Protein 6JD9 (pdb70)

Nearest PDB structures (foldseek):
  6jd9-assembly1_A  TM=1.004E+00  e=2.326E-63  Proteus mirabilis
  4gw3-assembly1_A  TM=9.997E-01  e=1.810E-58  Proteus mirabilis
  4gxn-assembly1_A  TM=9.979E-01  e=2.179E-58  Proteus mirabilis
  4hs9-assembly1_A  TM=9.831E-01  e=4.745E-56  Proteus mirabilis
  6cl4-assembly1_A  TM=9.378E-01  e=7.880E-38  uncultured bacterium

Foldseek 3Di:
DALAAEEEEEEDLCQCVQQVADLLFPQQVVQVVVPGHYHYDHFHLQDALVNRLVSVLVVLVVVCVVVVRQAYEYEYAASGQLSVLSCCQVPVRHYAEGEYENYLQQFWVLLVVVVCVVVVVPDDPVLVVLLLVLQQQVVCLRNVPDDDRCPSSSSRPNRHNVNSVVSCVVRVAQQDPDQVDAGAQADPNHGYEYEAEFADDDPVQFPLCVVRRNQVSLVSQCVSDPQNGAQSTHHQSSRHGHHYDYHHHNWHRSVLSCPDNNRIGDPDDNSVVNNVVSVVNRVVND

Organism: Proteus mirabilis (NCBI:txid584)

Sequence (286 aa):
STKYPIVLVHGLAGFNEIVGFPYFYGIADALRQDGHQVFTASLSAFNSNEVRGKQLWQFVQTLLQETQAKKVNFIGHSQGPLACRYVAANYPDSVASVTSINGVNHGSEIADLYRRVMRKDSIPEYIVGKVLNAFGTIISTFSGHRGDPQDAIAALESLTTEQVTEFNNKYPQALPKTPGGEGDEIVNGVHYYCFGSYIQGLIAGEKGNLLDPTHAAMRVLNTFFTEKQNDGLVGRSSMRLGKLIKDDYAQDHIDMVNQVAGLVGYNEDIVAIYTQHAKYLASKQL

Radius of gyration: 17.72 Å; Cα contacts (8 Å, |Δi|>4): 613; chains: 1; bounding box: 39×33×50 Å

InterPro domains:
  IPR000073 Alpha/beta hydrolase fold-1 [PF00561] (5-182)
  IPR029058 Alpha/Beta hydrolase fold [G3DSA:3.40.50.1820] (1-287)
  IPR029058 Alpha/Beta hydrolase fold [SSF53474] (2-259)

CATH classification: 3.40.50.1820

Structure (mmCIF, N/CA/C/O backbone):
data_6JD9
#
_entry.id   6JD9
#
_cell.length_a   65.310
_cell.length_b   65.310
_cell.length_c   63.591
_cell.angle_alpha   90.000
_cell.angle_beta   90.000
_cell.angle_gamma   120.000
#
_symmetry.space_group_name_H-M   'P 32'
#
loop_
_entity.id
_entity.type
_entity.pdbx_description
1 polymer 'Alpha/beta hydrolase'
2 non-polymer 'CALCIUM ION'
3 non-polymer (4S)-2-METHYL-2,4-PENTANEDIOL
4 water water
#
loop_
_atom_site.group_PDB
_atom_site.id
_atom_site.type_symbol
_atom_site.label_atom_id
_atom_site.label_alt_id
_atom_site.label_comp_id
_atom_site.label_asym_id
_atom_site.label_entity_id
_atom_site.label_seq_id
_atom_site.pdbx_PDB_ins_code
_atom_site.Cartn_x
_atom_site.Cartn_y
_atom_site.Cartn_z
_atom_site.occupancy
_atom_site.B_iso_or_equiv
_atom_site.auth_seq_id
_atom_site.auth_comp_id
_atom_site.auth_asym_id
_atom_site.auth_atom_id
_atom_site.pdbx_PDB_model_num
ATOM 1 N N . SER A 1 1 ? 0.495 -26.760 -13.293 1.00 25.96 2 SER A N 1
ATOM 2 C CA . SER A 1 1 ? 0.338 -25.251 -12.982 1.00 25.20 2 SER A CA 1
ATOM 3 C C . SER A 1 1 ? -0.831 -24.630 -13.716 1.00 20.08 2 SER A C 1
ATOM 4 O O . SER A 1 1 ? -1.151 -24.990 -14.833 1.00 19.17 2 SER A O 1
ATOM 7 N N . THR A 1 2 ? -1.525 -23.662 -13.085 1.00 16.28 3 THR A N 1
ATOM 8 C CA . THR A 1 2 ? -2.642 -23.077 -13.758 1.00 14.38 3 THR A CA 1
ATOM 9 C C . THR A 1 2 ? -2.257 -22.309 -15.004 1.00 13.35 3 THR A C 1
ATOM 10 O O . THR A 1 2 ? -1.168 -21.763 -15.128 1.00 14.62 3 THR A O 1
ATOM 14 N N . LYS A 1 3 ? -3.144 -22.229 -15.930 1.00 13.50 4 LYS A N 1
ATOM 15 C CA . LYS A 1 3 ? -2.991 -21.427 -17.137 1.00 13.47 4 LYS A CA 1
ATOM 16 C C . LYS A 1 3 ? -2.987 -19.956 -16.825 1.00 13.79 4 LYS A C 1
ATOM 17 O O . LYS A 1 3 ? -2.173 -19.199 -17.278 1.00 14.73 4 LYS A O 1
ATOM 23 N N . TYR A 1 4 ? -3.972 -19.594 -15.980 1.00 12.27 5 TYR A N 1
ATOM 24 C CA . TYR A 1 4 ? -4.124 -18.183 -15.595 1.00 12.54 5 TYR A CA 1
ATOM 25 C C . TYR A 1 4 ? -3.570 -17.970 -14.205 1.00 10.85 5 TYR A C 1
ATOM 26 O O . TYR A 1 4 ? -3.660 -18.790 -13.336 1.00 10.69 5 TYR A O 1
ATOM 35 N N . PRO A 1 5 ? -2.915 -16.780 -14.006 1.00 10.84 6 PRO A N 1
ATOM 36 C CA . PRO A 1 5 ? -2.401 -16.545 -12.688 1.00 10.53 6 PRO A CA 1
ATOM 37 C C . PRO A 1 5 ? -3.440 -16.487 -11.575 1.00 10.20 6 PRO A C 1
ATOM 38 O O . PRO A 1 5 ? -4.573 -16.160 -11.854 1.00 9.35 6 PRO A O 1
ATOM 42 N N . ILE A 1 6 ? -2.991 -16.873 -10.394 1.00 9.35 7 ILE A N 1
ATOM 43 C CA . ILE A 1 6 ? -3.827 -16.883 -9.189 1.00 9.31 7 ILE A CA 1
ATOM 44 C C . ILE A 1 6 ? -3.628 -15.526 -8.513 1.00 9.27 7 ILE A C 1
ATOM 45 O O . ILE A 1 6 ? -2.514 -15.079 -8.220 1.00 9.12 7 ILE A O 1
ATOM 50 N N . VAL A 1 7 ? -4.780 -14.914 -8.149 1.00 8.06 8 VAL A N 1
ATOM 51 C CA . VAL A 1 7 ? -4.725 -13.699 -7.357 1.00 6.93 8 VAL A CA 1
ATOM 52 C C . VAL A 1 7 ? -5.480 -13.971 -6.053 1.00 6.88 8 VAL A C 1
ATOM 53 O O . VAL A 1 7 ? -6.695 -14.245 -6.059 1.00 6.59 8 VAL A O 1
ATOM 57 N N . LEU A 1 8 ? -4.723 -13.942 -4.939 1.00 6.65 9 LEU A N 1
ATOM 58 C CA . LEU A 1 8 ? -5.274 -14.046 -3.604 1.00 6.66 9 LEU A CA 1
ATOM 59 C C . LEU A 1 8 ? -5.875 -12.686 -3.247 1.00 7.62 9 LEU A C 1
ATOM 60 O O . LEU A 1 8 ? -5.187 -11.691 -3.423 1.00 7.54 9 LEU A O 1
ATOM 65 N N . VAL A 1 9 ? -7.108 -12.634 -2.715 1.00 5.85 10 VAL A N 1
ATOM 66 C CA . VAL A 1 9 ? -7.775 -11.382 -2.450 1.00 5.69 10 VAL A CA 1
ATOM 67 C C . VAL A 1 9 ? -8.296 -11.352 -1.051 1.00 6.23 10 VAL A C 1
ATOM 68 O O . VAL A 1 9 ? -9.024 -12.275 -0.635 1.00 6.16 10 VAL A O 1
ATOM 72 N N . HIS A 1 10 ? -8.030 -10.278 -0.337 1.00 6.27 11 HIS A N 1
ATOM 73 C CA . HIS A 1 10 ? -8.539 -10.093 1.017 1.00 6.62 11 HIS A CA 1
ATOM 74 C C . HIS A 1 10 ? -8.642 -8.659 1.294 1.00 6.82 11 HIS A C 1
ATOM 75 O O . HIS A 1 10 ? -8.044 -7.841 0.631 1.00 7.09 11 HIS A O 1
ATOM 82 N N . GLY A 1 11 ? -9.429 -8.336 2.350 1.00 6.46 12 GLY A N 1
ATOM 83 C CA . GLY A 1 11 ? -9.423 -6.982 2.871 1.00 7.10 12 GLY A CA 1
ATOM 84 C C . GLY A 1 11 ? -8.377 -6.843 3.982 1.00 7.64 12 GLY A C 1
ATOM 85 O O . GLY A 1 11 ? -8.055 -7.807 4.635 1.00 8.10 12 GLY A O 1
ATOM 86 N N . LEU A 1 12 ? -7.989 -5.602 4.191 1.00 8.49 13 LEU A N 1
ATOM 87 C CA . LEU A 1 12 ? -7.005 -5.080 5.187 1.00 9.72 13 LEU A CA 1
ATOM 88 C C . LEU A 1 12 ? -5.685 -4.879 4.444 1.00 9.11 13 LEU A C 1
ATOM 89 O O . LEU A 1 12 ? -4.762 -5.711 4.482 1.00 10.52 13 LEU A O 1
ATOM 94 N N . ALA A 1 13 ? -5.658 -3.770 3.729 1.00 8.77 14 ALA A N 1
ATOM 95 C CA . ALA A 1 13 ? -4.454 -3.364 2.907 1.00 9.82 14 ALA A CA 1
ATOM 96 C C . ALA A 1 13 ? -3.262 -3.248 3.794 1.00 10.66 14 ALA A C 1
ATOM 97 O O . ALA A 1 13 ? -2.173 -3.648 3.408 1.00 13.17 14 ALA A O 1
ATOM 99 N N . GLY A 1 14 ? -3.483 -2.796 5.018 1.00 11.78 15 GLY A N 1
ATOM 100 C CA . GLY A 1 14 ? -2.378 -2.633 5.969 1.00 12.75 15 GLY A CA 1
ATOM 101 C C . GLY A 1 14 ? -1.935 -3.873 6.727 1.00 14.77 15 GLY A C 1
ATOM 102 O O . GLY A 1 14 ? -1.089 -3.832 7.630 1.00 14.74 15 GLY A O 1
ATOM 103 N N . PHE A 1 15 ? -2.540 -5.044 6.458 1.00 11.76 16 PHE A N 1
ATOM 104 C CA . PHE A 1 15 ? -2.246 -6.188 7.280 1.00 12.11 16 PHE A CA 1
ATOM 105 C C . PHE A 1 15 ? -0.746 -6.543 7.365 1.00 14.07 16 PHE A C 1
ATOM 106 O O . PHE A 1 15 ? -0.262 -6.767 8.456 1.00 13.19 16 PHE A O 1
ATOM 114 N N . ASN A 1 16 ? -0.104 -6.704 6.260 1.00 12.96 17 ASN A N 1
ATOM 115 C CA . ASN A 1 16 ? 1.266 -7.187 6.255 1.00 15.95 17 ASN A CA 1
ATOM 116 C C . ASN A 1 16 ? 2.124 -6.175 7.068 1.00 17.34 17 ASN A C 1
ATOM 117 O O . ASN A 1 16 ? 2.984 -6.657 7.931 1.00 19.25 17 ASN A O 1
ATOM 122 N N . GLU A 1 17 ? 1.919 -4.899 6.835 1.00 17.94 18 GLU A N 1
ATOM 123 C CA . GLU A 1 17 ? 2.633 -3.805 7.598 1.00 21.35 18 GLU A CA 1
ATOM 124 C C . GLU A 1 17 ? 2.393 -3.875 9.093 1.00 19.42 18 GLU A C 1
ATOM 125 O O . GLU A 1 17 ? 3.368 -3.746 9.898 1.00 19.58 18 GLU A O 1
ATOM 131 N N . ILE A 1 18 ? 1.172 -3.989 9.543 1.00 15.81 19 ILE A N 1
ATOM 132 C CA . ILE A 1 18 ? 0.847 -3.932 10.941 1.00 16.33 19 ILE A CA 1
ATOM 133 C C . ILE A 1 18 ? 1.217 -5.227 11.597 1.00 16.98 19 ILE A C 1
ATOM 134 O O . ILE A 1 18 ? 1.688 -5.241 12.756 1.00 20.25 19 ILE A O 1
ATOM 139 N N . VAL A 1 19 ? 0.938 -6.350 10.950 1.00 16.45 20 VAL A N 1
ATOM 140 C CA . VAL A 1 19 ? 1.107 -7.678 11.587 1.00 16.54 20 VAL A CA 1
ATOM 141 C C . VAL A 1 19 ? 2.470 -8.270 11.446 1.00 17.02 20 VAL A C 1
ATOM 142 O O . VAL A 1 19 ? 2.948 -8.950 12.324 1.00 17.75 20 VAL A O 1
ATOM 146 N N . GLY A 1 20 ? 3.076 -8.047 10.300 1.00 17.29 21 GLY A N 1
ATOM 147 C CA . GLY A 1 20 ? 4.431 -8.524 9.974 1.00 17.26 21 GLY A CA 1
ATOM 148 C C . GLY A 1 20 ? 4.558 -9.773 9.199 1.00 17.95 21 GLY A C 1
ATOM 149 O O . GLY A 1 20 ? 5.644 -10.272 8.998 1.00 18.77 21 GLY A O 1
ATOM 150 N N . PHE A 1 21 ? 3.422 -10.325 8.681 1.00 14.89 22 PHE A N 1
ATOM 151 C CA . PHE A 1 21 ? 3.410 -11.475 7.827 1.00 14.03 22 PHE A CA 1
ATOM 152 C C . PHE A 1 21 ? 2.072 -11.423 7.010 1.00 11.48 22 PHE A C 1
ATOM 153 O O . PHE A 1 21 ? 1.228 -10.615 7.405 1.00 12.30 22 PHE A O 1
ATOM 161 N N . PRO A 1 22 ? 1.982 -12.220 5.947 1.00 11.75 23 PRO A N 1
ATOM 162 C CA . PRO A 1 22 ? 0.809 -12.127 5.107 1.00 11.19 23 PRO A CA 1
ATOM 163 C C . PRO A 1 22 ? -0.473 -12.645 5.815 1.00 9.95 23 PRO A C 1
ATOM 164 O O . PRO A 1 22 ? -0.457 -13.573 6.598 1.00 11.45 23 PRO A O 1
ATOM 168 N N . TYR A 1 23 ? -1.568 -12.092 5.297 1.00 10.11 24 TYR A N 1
ATOM 169 C CA . TYR A 1 23 ? -2.922 -12.532 5.685 1.00 8.67 24 TYR A CA 1
ATOM 170 C C . TYR A 1 23 ? -3.166 -13.984 5.297 1.00 7.79 24 TYR A C 1
ATOM 171 O O . TYR A 1 23 ? -3.658 -14.753 6.151 1.00 7.22 24 TYR A O 1
ATOM 180 N N . PHE A 1 24 ? -2.836 -14.441 4.093 1.00 7.51 25 PHE A N 1
ATOM 181 C CA . PHE A 1 24 ? -2.932 -15.790 3.626 1.00 7.75 25 PHE A CA 1
ATOM 182 C C . PHE A 1 24 ? -1.598 -16.453 4.093 1.00 8.85 25 PHE A C 1
ATOM 183 O O . PHE A 1 24 ? -0.659 -16.571 3.279 1.00 10.44 25 PHE A O 1
ATOM 191 N N . TYR A 1 25 ? -1.556 -16.935 5.338 1.00 8.83 26 TYR A N 1
ATOM 192 C CA . TYR A 1 25 ? -0.228 -17.324 5.917 1.00 9.87 26 TYR A CA 1
ATOM 193 C C . TYR A 1 25 ? 0.327 -18.564 5.288 1.00 10.62 26 TYR A C 1
ATOM 194 O O . TYR A 1 25 ? -0.235 -19.638 5.294 1.00 10.88 26 TYR A O 1
ATOM 203 N N . GLY A 1 26 ? 1.476 -18.362 4.622 1.00 10.44 27 GLY A N 1
ATOM 204 C CA . GLY A 1 26 ? 2.097 -19.437 3.908 1.00 11.33 27 GLY A CA 1
ATOM 205 C C . GLY A 1 26 ? 1.615 -19.864 2.575 1.00 12.84 27 GLY A C 1
ATOM 206 O O . GLY A 1 26 ? 2.148 -20.794 1.926 1.00 13.19 27 GLY A O 1
ATOM 207 N N . ILE A 1 27 ? 0.521 -19.237 2.123 1.00 10.34 28 ILE A N 1
ATOM 208 C CA . ILE A 1 27 ? -0.200 -19.816 1.047 1.00 9.10 28 ILE A CA 1
ATOM 209 C C . ILE A 1 27 ? 0.362 -19.492 -0.343 1.00 10.07 28 ILE A C 1
ATOM 210 O O . ILE A 1 27 ? 0.528 -20.362 -1.189 1.00 11.14 28 ILE A O 1
ATOM 215 N N . ALA A 1 28 ? 0.698 -18.207 -0.555 1.00 11.24 29 ALA A N 1
ATOM 216 C CA . ALA A 1 28 ? 1.292 -17.842 -1.861 1.00 11.78 29 ALA A CA 1
ATOM 217 C C . ALA A 1 28 ? 2.641 -18.629 -2.031 1.00 11.18 29 ALA A C 1
ATOM 218 O O . ALA A 1 28 ? 2.855 -19.104 -3.142 1.00 11.92 29 ALA A O 1
ATOM 220 N N . ASP A 1 29 ? 3.389 -18.737 -0.964 1.00 14.00 30 ASP A N 1
ATOM 221 C CA . ASP A 1 29 ? 4.712 -19.488 -1.089 1.00 15.80 30 ASP A CA 1
ATOM 222 C C . ASP A 1 29 ? 4.455 -20.926 -1.501 1.00 14.61 30 ASP A C 1
ATOM 223 O O . ASP A 1 29 ? 5.066 -21.433 -2.427 1.00 15.21 30 ASP A O 1
ATOM 228 N N . ALA A 1 30 ? 3.457 -21.595 -0.884 1.00 12.89 31 ALA A N 1
ATOM 229 C CA . ALA A 1 30 ? 3.145 -22.958 -1.212 1.00 12.19 31 ALA A CA 1
ATOM 230 C C . ALA A 1 30 ? 2.704 -23.139 -2.652 1.00 12.22 31 ALA A C 1
ATOM 231 O O . ALA A 1 30 ? 3.059 -24.015 -3.362 1.00 12.71 31 ALA A O 1
ATOM 233 N N . LEU A 1 31 ? 1.821 -22.214 -3.130 1.00 11.23 32 LEU A N 1
ATOM 234 C CA . LEU A 1 31 ? 1.376 -22.225 -4.441 1.00 10.93 32 LEU A CA 1
ATOM 235 C C . LEU A 1 31 ? 2.542 -22.063 -5.466 1.00 10.77 32 LEU A C 1
ATOM 236 O O . LEU A 1 31 ? 2.487 -22.650 -6.494 1.00 12.57 32 LEU A O 1
ATOM 241 N N . ARG A 1 32 ? 3.409 -21.148 -5.167 1.00 12.48 33 ARG A N 1
ATOM 242 C CA . ARG A 1 32 ? 4.561 -20.898 -6.063 1.00 13.58 33 ARG A CA 1
ATOM 243 C C . ARG A 1 32 ? 5.449 -22.155 -6.085 1.00 14.78 33 ARG A C 1
ATOM 244 O O . ARG A 1 32 ? 5.928 -22.463 -7.183 1.00 15.17 33 ARG A O 1
ATOM 252 N N . GLN A 1 33 ? 5.559 -22.843 -4.950 1.00 14.92 34 GLN A N 1
ATOM 253 C CA . GLN A 1 33 ? 6.356 -24.100 -4.979 1.00 17.86 34 GLN A CA 1
ATOM 254 C C . GLN A 1 33 ? 5.754 -25.082 -5.903 1.00 18.33 34 GLN A C 1
ATOM 255 O O . GLN A 1 33 ? 6.456 -25.937 -6.490 1.00 20.15 34 GLN A O 1
ATOM 261 N N . ASP A 1 34 ? 4.432 -25.077 -6.124 1.00 16.17 35 ASP A N 1
ATOM 262 C CA . ASP A 1 34 ? 3.801 -25.902 -7.075 1.00 18.32 35 ASP A CA 1
ATOM 263 C C . ASP A 1 34 ? 3.788 -25.442 -8.514 1.00 15.82 35 ASP A C 1
ATOM 264 O O . ASP A 1 34 ? 3.159 -26.040 -9.376 1.00 21.22 35 ASP A O 1
ATOM 269 N N . GLY A 1 35 ? 4.454 -24.307 -8.778 1.00 15.62 36 GLY A N 1
ATOM 270 C CA . GLY A 1 35 ? 4.664 -23.786 -10.105 1.00 16.44 36 GLY A CA 1
ATOM 271 C C . GLY A 1 35 ? 3.682 -22.757 -10.627 1.00 16.29 36 GLY A C 1
ATOM 272 O O . GLY A 1 35 ? 3.761 -22.293 -11.737 1.00 17.68 36 GLY A O 1
ATOM 273 N N . HIS A 1 36 ? 2.704 -22.401 -9.743 1.00 14.76 37 HIS A N 1
ATOM 274 C CA . HIS A 1 36 ? 1.740 -21.429 -10.193 1.00 12.96 37 HIS A CA 1
ATOM 275 C C . HIS A 1 36 ? 2.317 -20.030 -10.022 1.00 10.62 37 HIS A C 1
ATOM 276 O O . HIS A 1 36 ? 3.132 -19.741 -9.150 1.00 12.21 37 HIS A O 1
ATOM 283 N N . GLN A 1 37 ? 1.837 -19.129 -10.855 1.00 10.17 38 GLN A N 1
ATOM 284 C CA . GLN A 1 37 ? 2.115 -17.688 -10.732 1.00 10.45 38 GLN A CA 1
ATOM 285 C C . GLN A 1 37 ? 1.008 -17.102 -9.833 1.00 10.14 38 GLN A C 1
ATOM 286 O O . GLN A 1 37 ? -0.161 -17.286 -10.131 1.00 11.29 38 GLN A O 1
ATOM 292 N N . VAL A 1 38 ? 1.478 -16.386 -8.840 1.00 9.25 39 VAL A N 1
ATOM 293 C CA . VAL A 1 38 ? 0.590 -15.957 -7.732 1.00 9.60 39 VAL A CA 1
ATOM 294 C C . VAL A 1 38 ? 0.867 -14.512 -7.336 1.00 9.09 39 VAL A C 1
ATOM 295 O O . VAL A 1 38 ? 2.030 -14.077 -7.185 1.00 9.26 39 VAL A O 1
ATOM 299 N N . PHE A 1 39 ? -0.218 -13.754 -7.094 1.00 7.83 40 PHE A N 1
ATOM 300 C CA . PHE A 1 39 ? -0.210 -12.371 -6.708 1.00 8.91 40 PHE A CA 1
ATOM 301 C C . PHE A 1 39 ? -1.217 -12.190 -5.611 1.00 8.83 40 PHE A C 1
ATOM 302 O O . PHE A 1 39 ? -2.145 -12.985 -5.561 1.00 9.74 40 PHE A O 1
ATOM 310 N N . THR A 1 40 ? -1.014 -11.171 -4.822 1.00 8.24 41 THR A N 1
ATOM 311 C CA . THR A 1 40 ? -1.922 -10.851 -3.721 1.00 7.84 41 THR A CA 1
ATOM 312 C C . THR A 1 40 ? -2.427 -9.428 -3.868 1.00 7.84 41 THR A C 1
ATOM 313 O O . THR A 1 40 ? -1.641 -8.498 -3.963 1.00 8.50 41 THR A O 1
ATOM 317 N N . ALA A 1 41 ? -3.757 -9.250 -3.796 1.00 7.40 42 ALA A N 1
ATOM 318 C CA . ALA A 1 41 ? -4.435 -7.963 -3.785 1.00 7.85 42 ALA A CA 1
ATOM 319 C C . ALA A 1 41 ? -5.006 -7.788 -2.380 1.00 8.30 42 ALA A C 1
ATOM 320 O O . ALA A 1 41 ? -5.953 -8.473 -1.975 1.00 8.30 42 ALA A O 1
ATOM 322 N N . SER A 1 42 ? -4.478 -6.829 -1.630 1.00 8.37 43 SER A N 1
ATOM 323 C CA . SER A 1 42 ? -4.872 -6.521 -0.255 1.00 7.76 43 SER A CA 1
ATOM 324 C C . SER A 1 42 ? -5.682 -5.243 -0.300 1.00 8.33 43 SER A C 1
ATOM 325 O O . SER A 1 42 ? -5.110 -4.159 -0.555 1.00 9.28 43 SER A O 1
ATOM 328 N N . LEU A 1 43 ? -6.987 -5.349 -0.165 1.00 6.71 44 LEU A N 1
ATOM 329 C CA . LEU A 1 43 ? -7.908 -4.281 -0.513 1.00 6.79 44 LEU A CA 1
ATOM 330 C C . LEU A 1 43 ? -8.304 -3.474 0.744 1.00 7.44 44 LEU A C 1
ATOM 331 O O . LEU A 1 43 ? -8.221 -3.993 1.860 1.00 8.47 44 LEU A O 1
ATOM 336 N N . SER A 1 44 ? -8.749 -2.260 0.520 1.00 6.87 45 SER A N 1
ATOM 337 C CA . SER A 1 44 ? -9.168 -1.347 1.609 1.00 7.91 45 SER A CA 1
ATOM 338 C C . SER A 1 44 ? -10.380 -1.874 2.400 1.00 8.05 45 SER A C 1
ATOM 339 O O . SER A 1 44 ? -11.461 -1.964 1.813 1.00 9.38 45 SER A O 1
ATOM 342 N N . ALA A 1 45 ? -10.154 -2.185 3.666 1.00 7.44 46 ALA A N 1
ATOM 343 C CA . ALA A 1 45 ? -11.186 -2.791 4.473 1.00 8.15 46 ALA A CA 1
ATOM 344 C C . ALA A 1 45 ? -12.247 -1.872 4.963 1.00 7.93 46 ALA A C 1
ATOM 345 O O . ALA A 1 45 ? -13.332 -2.290 5.339 1.00 8.01 46 ALA A O 1
ATOM 347 N N . PHE A 1 46 ? -11.963 -0.589 5.053 1.00 7.79 47 PHE A N 1
ATOM 348 C CA . PHE A 1 46 ? -12.843 0.388 5.707 1.00 8.34 47 PHE A CA 1
ATOM 349 C C . PHE A 1 46 ? -13.584 1.231 4.726 1.00 9.59 47 PHE A C 1
ATOM 350 O O . PHE A 1 46 ? -13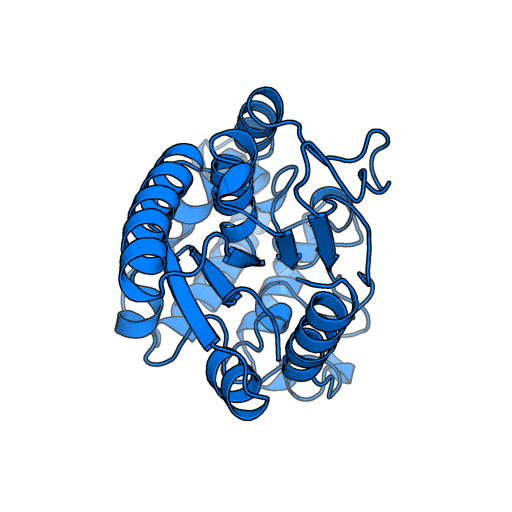.593 2.474 4.749 1.00 11.13 47 PHE A O 1
ATOM 358 N N . ASN A 1 47 ? -14.215 0.559 3.766 1.00 9.01 48 ASN A N 1
ATOM 359 C CA . ASN A 1 47 ? -15.060 1.207 2.760 1.00 9.39 48 ASN A CA 1
ATOM 360 C C . ASN A 1 47 ? -15.948 0.118 2.178 1.00 8.08 48 ASN A C 1
ATOM 361 O O . ASN A 1 47 ? -16.026 -0.973 2.769 1.00 8.27 48 ASN A O 1
ATOM 366 N N . SER A 1 48 ? -16.671 0.434 1.113 1.00 8.34 49 SER A N 1
ATOM 367 C CA . SER A 1 48 ? -17.674 -0.482 0.601 1.00 8.02 49 SER A CA 1
ATOM 368 C C . SER A 1 48 ? -17.130 -1.618 -0.264 1.00 8.04 49 SER A C 1
ATOM 369 O O . SER A 1 48 ? -15.966 -1.585 -0.706 1.00 7.55 49 SER A O 1
ATOM 372 N N . ASN A 1 49 ? -17.987 -2.605 -0.529 1.00 7.65 50 ASN A N 1
ATOM 373 C CA . ASN A 1 49 ? -17.576 -3.667 -1.453 1.00 7.41 50 ASN A CA 1
ATOM 374 C C . ASN A 1 49 ? -17.380 -3.185 -2.848 1.00 8.36 50 ASN A C 1
ATOM 375 O O . ASN A 1 49 ? -16.460 -3.674 -3.532 1.00 8.20 50 ASN A O 1
ATOM 380 N N . GLU A 1 50 ? -18.127 -2.178 -3.330 1.00 9.00 51 GLU A N 1
ATOM 381 C CA . GLU A 1 50 ? -17.906 -1.633 -4.656 1.00 10.62 51 GLU A CA 1
ATOM 382 C C . GLU A 1 50 ? -16.587 -0.870 -4.744 1.00 8.92 51 GLU A C 1
ATOM 383 O O . GLU A 1 50 ? -15.881 -0.993 -5.780 1.00 8.93 51 GLU A O 1
ATOM 389 N N . VAL A 1 51 ? -16.184 -0.157 -3.720 1.00 8.60 52 VAL A N 1
ATOM 390 C CA . VAL A 1 51 ? -14.849 0.512 -3.707 1.00 9.28 52 VAL A CA 1
ATOM 391 C C . VAL A 1 51 ? -13.762 -0.535 -3.790 1.00 8.58 52 VAL A C 1
ATOM 392 O O . VAL A 1 51 ? -12.813 -0.445 -4.605 1.00 9.16 52 VAL A O 1
ATOM 396 N N . ARG A 1 52 ? -13.894 -1.622 -3.057 1.00 6.88 53 ARG A N 1
ATOM 397 C CA . ARG A 1 52 ? -12.899 -2.686 -3.155 1.00 7.46 53 ARG A CA 1
ATOM 398 C C . ARG A 1 52 ? -12.914 -3.330 -4.556 1.00 6.72 53 ARG A C 1
ATOM 399 O O . ARG A 1 52 ? -11.890 -3.735 -5.056 1.00 7.05 53 ARG A O 1
ATOM 407 N N . GLY A 1 53 ? -14.090 -3.509 -5.123 1.00 6.79 54 GLY A N 1
ATOM 408 C CA . GLY A 1 53 ? -14.186 -4.045 -6.483 1.00 6.87 54 GLY A CA 1
ATOM 409 C C . GLY A 1 53 ? -13.460 -3.172 -7.472 1.00 7.34 54 GLY A C 1
ATOM 410 O O . GLY A 1 53 ? -12.789 -3.718 -8.352 1.00 7.56 54 GLY A O 1
ATOM 411 N N . LYS A 1 54 ? -13.645 -1.849 -7.397 1.00 7.36 55 LYS A N 1
ATOM 412 C CA . LYS A 1 54 ? -12.975 -0.928 -8.285 1.00 8.79 55 LYS A CA 1
ATOM 413 C C . LYS A 1 54 ? -11.465 -1.011 -8.091 1.00 8.13 55 LYS A C 1
ATOM 414 O O . LYS A 1 54 ? -10.702 -1.030 -9.073 1.00 8.73 55 LYS A O 1
ATOM 420 N N . GLN A 1 55 ? -11.005 -1.094 -6.838 1.00 7.87 56 GLN A N 1
ATOM 421 C CA . GLN A 1 55 ? -9.573 -1.219 -6.517 1.00 8.73 56 GLN A CA 1
ATOM 422 C C . GLN A 1 55 ? -9.057 -2.453 -7.124 1.00 8.44 56 GLN A C 1
ATOM 423 O O . GLN A 1 55 ? -7.929 -2.482 -7.674 1.00 9.91 56 GLN A O 1
ATOM 429 N N . LEU A 1 56 ? -9.772 -3.586 -6.972 1.00 7.20 57 LEU A N 1
ATOM 430 C CA . LEU A 1 56 ? -9.336 -4.862 -7.512 1.00 7.31 57 LEU A CA 1
ATOM 431 C C . LEU A 1 56 ? -9.269 -4.848 -9.018 1.00 7.20 57 LEU A C 1
ATOM 432 O O . LEU A 1 56 ? -8.339 -5.413 -9.607 1.00 8.64 57 LEU A O 1
ATOM 437 N N . TRP A 1 57 ? -10.241 -4.202 -9.681 1.00 7.07 58 TRP A N 1
ATOM 438 C CA . TRP A 1 57 ? -10.177 -4.092 -11.155 1.00 6.99 58 TRP A CA 1
ATOM 439 C C . TRP A 1 57 ? -8.957 -3.288 -11.579 1.00 7.73 58 TRP A C 1
ATOM 440 O O . TRP A 1 57 ? -8.296 -3.723 -12.545 1.00 9.05 58 TRP A O 1
ATOM 451 N N . GLN A 1 58 ? -8.626 -2.233 -10.893 1.00 7.65 59 GLN A N 1
ATOM 452 C CA . GLN A 1 58 ? -7.391 -1.470 -11.249 1.00 10.15 59 GLN A CA 1
ATOM 453 C C . GLN A 1 58 ? -6.169 -2.363 -11.095 1.00 10.32 59 GLN A C 1
ATOM 454 O O . GLN A 1 58 ? -5.288 -2.418 -12.008 1.00 9.65 59 GLN A O 1
ATOM 460 N N . PHE A 1 59 ? -6.139 -3.161 -10.056 1.00 8.73 60 PHE A N 1
ATOM 461 C CA . PHE A 1 59 ? -5.001 -4.075 -9.833 1.00 9.39 60 PHE A CA 1
ATOM 462 C C . PHE A 1 59 ? -4.960 -5.125 -10.935 1.00 10.28 60 PHE A C 1
ATOM 463 O O . PHE A 1 59 ? -3.867 -5.419 -11.499 1.00 9.34 60 PHE A O 1
ATOM 471 N N . VAL A 1 60 ? -6.081 -5.696 -11.316 1.00 8.44 61 VAL A N 1
ATOM 472 C CA . VAL A 1 60 ? -6.142 -6.731 -12.318 1.00 9.12 61 VAL A CA 1
ATOM 473 C C . VAL A 1 60 ? -5.712 -6.204 -13.687 1.00 9.36 61 VAL A C 1
ATOM 474 O O . VAL A 1 60 ? -4.991 -6.886 -14.351 1.00 9.19 61 VAL A O 1
ATOM 478 N N . GLN A 1 61 ? -6.162 -5.020 -14.040 1.00 9.53 62 GLN A N 1
ATOM 479 C CA . GLN A 1 61 ? -5.712 -4.397 -15.314 1.00 9.70 62 GLN A CA 1
ATOM 480 C C . GLN A 1 61 ? -4.190 -4.307 -15.331 1.00 11.22 62 GLN A C 1
ATOM 481 O O . GLN A 1 61 ? -3.589 -4.684 -16.364 1.00 10.91 62 GLN A O 1
ATOM 487 N N . THR A 1 62 ? -3.637 -3.841 -14.255 1.00 9.90 63 THR A N 1
ATOM 488 C CA . THR A 1 62 ? -2.168 -3.661 -14.165 1.00 10.01 63 THR A CA 1
ATOM 489 C C . THR A 1 62 ? -1.492 -5.046 -14.239 1.00 10.68 63 THR A C 1
ATOM 490 O O . THR A 1 62 ? -0.494 -5.253 -14.958 1.00 9.58 63 THR A O 1
ATOM 494 N N . LEU A 1 63 ? -2.049 -6.045 -13.549 1.00 8.93 64 LEU A N 1
ATOM 495 C CA . LEU A 1 63 ? -1.458 -7.369 -13.557 1.00 8.74 64 LEU A CA 1
ATOM 496 C C . LEU A 1 63 ? -1.550 -8.018 -14.921 1.00 10.27 64 LEU A C 1
ATOM 497 O O . LEU A 1 63 ? -0.639 -8.708 -15.398 1.00 9.12 64 LEU A O 1
ATOM 502 N N . LEU A 1 64 ? -2.697 -7.888 -15.597 1.00 9.76 65 LEU A N 1
ATOM 503 C CA . LEU A 1 64 ? -2.891 -8.512 -16.905 1.00 10.59 65 LEU A CA 1
ATOM 504 C C . LEU A 1 64 ? -1.878 -7.863 -17.884 1.00 10.14 65 LEU A C 1
ATOM 505 O O . LEU A 1 64 ? -1.274 -8.622 -18.680 1.00 10.86 65 LEU A O 1
ATOM 510 N N . GLN A 1 65 ? -1.654 -6.595 -17.722 1.00 9.37 66 GLN A N 1
ATOM 511 C CA . GLN A 1 65 ? -0.646 -5.910 -18.585 1.00 9.50 66 GLN A CA 1
ATOM 512 C C . GLN A 1 65 ? 0.748 -6.547 -18.327 1.00 10.28 66 GLN A C 1
ATOM 513 O O . GLN A 1 65 ? 1.544 -6.751 -19.273 1.00 11.58 66 GLN A O 1
ATOM 519 N N . GLU A 1 66 ? 1.085 -6.773 -17.062 1.00 8.65 67 GLU A N 1
ATOM 520 C CA . GLU A 1 66 ? 2.438 -7.226 -16.722 1.00 8.38 67 GLU A CA 1
ATOM 521 C C . GLU A 1 66 ? 2.692 -8.667 -16.996 1.00 9.83 67 GLU A C 1
ATOM 522 O O . GLU A 1 66 ? 3.833 -9.101 -17.098 1.00 9.82 67 GLU A O 1
ATOM 528 N N . THR A 1 67 ? 1.658 -9.518 -17.041 1.00 9.14 68 THR A N 1
ATOM 529 C CA . THR A 1 67 ? 1.726 -10.937 -17.296 1.00 9.36 68 THR A CA 1
ATOM 530 C C . THR A 1 67 ? 1.450 -11.362 -18.726 1.00 10.57 68 THR A C 1
ATOM 531 O O . THR A 1 67 ? 1.817 -12.486 -19.148 1.00 14.21 68 THR A O 1
ATOM 535 N N . GLN A 1 68 ? 0.719 -10.532 -19.438 1.00 11.51 69 GLN A N 1
ATOM 536 C CA . GLN A 1 68 ? 0.104 -10.936 -20.699 1.00 13.63 69 GLN A CA 1
ATOM 537 C C . GLN A 1 68 ? -0.768 -12.115 -20.600 1.00 14.31 69 GLN A C 1
ATOM 538 O O . GLN A 1 68 ? -1.083 -12.799 -21.562 1.00 16.73 69 GLN A O 1
ATOM 544 N N . ALA A 1 69 ? -1.392 -12.311 -19.426 1.00 13.67 70 ALA A N 1
ATOM 545 C CA . ALA A 1 69 ? -2.357 -13.345 -19.278 1.00 14.99 70 ALA A CA 1
ATOM 546 C C . ALA A 1 69 ? -3.695 -12.539 -19.776 1.00 12.45 70 ALA A C 1
ATOM 547 O O . ALA A 1 69 ? -3.777 -11.287 -19.756 1.00 20.24 70 ALA A O 1
ATOM 549 N N . LYS A 1 70 ? -4.634 -13.258 -20.193 1.00 17.19 71 LYS A N 1
ATOM 550 C CA . LYS A 1 70 ? -5.877 -12.695 -20.580 1.00 16.52 71 LYS A CA 1
ATOM 551 C C . LYS A 1 70 ? -6.881 -12.694 -19.412 1.00 12.70 71 LYS A C 1
ATOM 552 O O . LYS A 1 70 ? -7.804 -11.879 -19.424 1.00 13.22 71 LYS A O 1
ATOM 558 N N . LYS A 1 71 ? -6.619 -13.525 -18.436 1.00 10.76 72 LYS A N 1
ATOM 559 C CA . LYS A 1 71 ? -7.603 -13.663 -17.319 1.00 10.62 72 LYS A CA 1
ATOM 560 C C . LYS A 1 71 ? -6.844 -14.012 -16.060 1.00 9.79 72 LYS A C 1
ATOM 561 O O . LYS A 1 71 ? -5.689 -14.431 -16.044 1.00 10.04 72 LYS A O 1
ATOM 567 N N . VAL A 1 72 ? -7.543 -13.891 -14.917 1.00 8.55 73 VAL A N 1
ATOM 568 C CA . VAL A 1 72 ? -7.073 -14.310 -13.634 1.00 8.39 73 VAL A CA 1
ATOM 569 C C . VAL A 1 72 ? -7.988 -15.340 -12.968 1.00 8.46 73 VAL A C 1
ATOM 570 O O . VAL A 1 72 ? -9.193 -15.344 -13.195 1.00 8.67 73 VAL A O 1
ATOM 574 N N . ASN A 1 73 ? -7.391 -16.107 -12.085 1.00 8.05 74 ASN A N 1
ATOM 575 C CA . ASN A 1 73 ? -8.086 -16.961 -11.122 1.00 8.34 74 ASN A CA 1
ATOM 576 C C . ASN A 1 73 ? -8.095 -16.340 -9.748 1.00 7.55 74 ASN A C 1
ATOM 577 O O . ASN A 1 73 ? -7.075 -16.295 -9.106 1.00 8.38 74 ASN A O 1
ATOM 582 N N . PHE A 1 74 ? -9.242 -15.817 -9.290 1.00 6.85 75 PHE A N 1
ATOM 583 C CA . PHE A 1 74 ? -9.289 -15.200 -7.960 1.00 6.94 75 PHE A CA 1
ATOM 584 C C . PHE A 1 74 ? -9.489 -16.251 -6.864 1.00 6.64 75 PHE A C 1
ATOM 585 O O . PHE A 1 74 ? -10.375 -17.149 -7.022 1.00 7.21 75 PHE A O 1
ATOM 593 N N . ILE A 1 75 ? -8.784 -16.148 -5.767 1.00 6.74 76 ILE A N 1
ATOM 594 C CA . ILE A 1 75 ? -9.106 -16.921 -4.567 1.00 6.80 76 ILE A CA 1
ATOM 595 C C . ILE A 1 75 ? -9.203 -15.888 -3.473 1.00 6.77 76 ILE A C 1
ATOM 596 O O . ILE A 1 75 ? -8.217 -15.287 -3.053 1.00 7.25 76 ILE A O 1
ATOM 601 N N . GLY A 1 76 ? -10.432 -15.661 -2.999 1.00 6.80 77 GLY A N 1
ATOM 602 C CA . GLY A 1 76 ? -10.732 -14.639 -1.981 1.00 6.79 77 GLY A CA 1
ATOM 603 C C . GLY A 1 76 ? -11.163 -15.227 -0.692 1.00 6.12 77 GLY A C 1
ATOM 604 O O . GLY A 1 76 ? -11.741 -16.287 -0.658 1.00 6.66 77 GLY A O 1
ATOM 605 N N . HIS A 1 77 ? -10.932 -14.491 0.392 1.00 5.50 78 HIS A N 1
ATOM 606 C CA . HIS A 1 77 ? -11.426 -14.837 1.721 1.00 5.78 78 HIS A CA 1
ATOM 607 C C . HIS A 1 77 ? -12.130 -13.670 2.314 1.00 5.80 78 HIS A C 1
ATOM 608 O O . HIS A 1 77 ? -11.707 -12.504 2.190 1.00 6.04 78 HIS A O 1
ATOM 615 N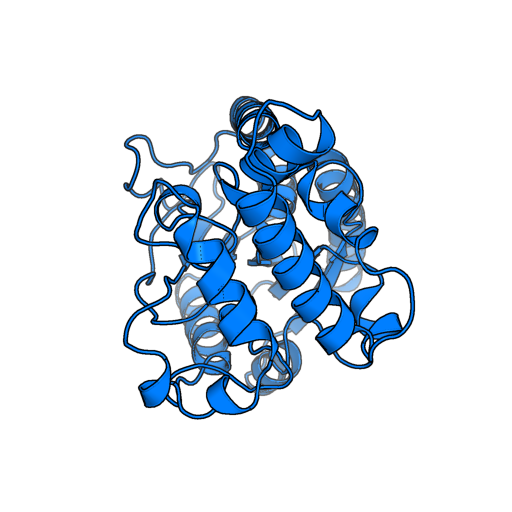 N . SER A 1 78 ? -13.259 -13.939 2.982 1.00 5.40 79 SER A N 1
ATOM 616 C CA . SER A 1 78 ? -13.955 -12.923 3.840 1.00 5.98 79 SER A CA 1
ATOM 617 C C . SER A 1 78 ? -14.530 -11.807 3.029 1.00 6.15 79 SER A C 1
ATOM 618 O O . SER A 1 78 ? -15.543 -11.960 2.307 1.00 6.10 79 SER A O 1
ATOM 621 N N . GLN A 1 79 ? -13.882 -10.614 3.066 1.00 5.81 80 GLN A N 1
ATOM 622 C CA . GLN A 1 79 ? -14.302 -9.532 2.171 1.00 6.03 80 GLN A CA 1
ATOM 623 C C . GLN A 1 79 ? -13.957 -9.812 0.719 1.00 5.80 80 GLN A C 1
ATOM 624 O O . GLN A 1 79 ? -14.577 -9.318 -0.197 1.00 6.07 80 GLN A O 1
ATOM 630 N N . GLY A 1 80 ? -12.861 -10.521 0.541 1.00 5.15 81 GLY A N 1
ATOM 631 C CA . GLY A 1 80 ? -12.256 -10.704 -0.821 1.00 5.45 81 GLY A CA 1
ATOM 632 C C . GLY A 1 80 ? -13.232 -11.142 -1.900 1.00 6.09 81 GLY A C 1
ATOM 633 O O . GLY A 1 80 ? -13.310 -10.576 -3.002 1.00 5.85 81 GLY A O 1
ATOM 634 N N . PRO A 1 81 ? -14.086 -12.147 -1.602 1.00 5.30 82 PRO A N 1
ATOM 635 C CA . PRO A 1 81 ? -14.965 -12.690 -2.726 1.00 5.67 82 PRO A CA 1
ATOM 636 C C . PRO A 1 81 ? -15.978 -11.705 -3.213 1.00 5.94 82 PRO A C 1
ATOM 637 O O . PRO A 1 81 ? -16.325 -11.784 -4.373 1.00 6.86 82 PRO A O 1
ATOM 641 N N . LEU A 1 82 ? -16.371 -10.723 -2.406 1.00 5.59 83 LEU A N 1
ATOM 642 C CA . LEU A 1 82 ? -17.356 -9.733 -2.912 1.00 5.92 83 LEU A CA 1
ATOM 643 C C . LEU A 1 82 ? -16.678 -8.888 -3.973 1.00 5.93 83 LEU A C 1
ATOM 644 O O . LEU A 1 82 ? -17.233 -8.595 -5.029 1.00 5.78 83 LEU A O 1
ATOM 649 N N . ALA A 1 83 ? -15.448 -8.407 -3.668 1.00 5.56 84 ALA A N 1
ATOM 650 C CA . ALA A 1 83 ? -14.714 -7.587 -4.678 1.00 5.84 84 ALA A CA 1
ATOM 651 C C . ALA A 1 83 ? -14.481 -8.462 -5.914 1.00 5.46 84 ALA A C 1
ATOM 652 O O . ALA A 1 83 ? -14.595 -7.948 -7.059 1.00 6.13 84 ALA A O 1
ATOM 654 N N . CYS A 1 84 ? -14.166 -9.716 -5.755 1.00 5.61 85 CYS A N 1
ATOM 655 C CA . CYS A 1 84 ? -13.971 -10.620 -6.898 1.00 5.56 85 CYS A CA 1
ATOM 656 C C . CYS A 1 84 ? -15.210 -10.729 -7.722 1.00 6.10 85 CYS A C 1
ATOM 657 O O . CYS A 1 84 ? -15.146 -10.744 -8.957 1.00 6.72 85 CYS A O 1
ATOM 660 N N . ARG A 1 85 ? -16.355 -10.832 -7.076 1.00 5.49 86 ARG A N 1
ATOM 661 C CA . ARG A 1 85 ? -17.633 -10.886 -7.789 1.00 5.60 86 ARG A CA 1
ATOM 662 C C . ARG A 1 85 ? -17.954 -9.658 -8.555 1.00 5.84 86 ARG A C 1
ATOM 663 O O . ARG A 1 85 ? -18.510 -9.704 -9.635 1.00 7.01 86 ARG A O 1
ATOM 671 N N . TYR A 1 86 ? -17.604 -8.485 -8.012 1.00 5.85 87 TYR A N 1
ATOM 672 C CA . TYR A 1 86 ? -17.773 -7.230 -8.736 1.00 6.09 87 TYR A CA 1
ATOM 673 C C . TYR A 1 86 ? -16.982 -7.277 -10.056 1.00 6.89 87 TYR A C 1
ATOM 674 O O . TYR A 1 86 ? -17.497 -6.921 -11.098 1.00 6.98 87 TYR A O 1
ATOM 683 N N . VAL A 1 87 ? -15.734 -7.744 -10.003 1.00 6.27 88 VAL A N 1
ATOM 684 C CA . VAL A 1 87 ? -14.889 -7.762 -11.192 1.00 6.81 88 VAL A CA 1
ATOM 685 C C . VAL A 1 87 ? -15.409 -8.779 -12.175 1.00 7.48 88 VAL A C 1
ATOM 686 O O . VAL A 1 87 ? -15.470 -8.504 -13.399 1.00 8.48 88 VAL A O 1
ATOM 690 N N . ALA A 1 88 ? -15.825 -9.954 -11.705 1.00 7.42 89 ALA A N 1
ATOM 691 C CA . ALA A 1 88 ? -16.333 -11.001 -12.615 1.00 8.47 89 ALA A CA 1
ATOM 692 C C . ALA A 1 88 ? -17.631 -10.543 -13.263 1.00 9.52 89 ALA A C 1
ATOM 693 O O . ALA A 1 88 ? -17.877 -10.896 -14.433 1.00 10.08 89 ALA A O 1
ATOM 695 N N . ALA A 1 89 ? -18.488 -9.839 -12.566 1.00 8.54 90 ALA A N 1
ATOM 696 C CA . ALA A 1 89 ? -19.755 -9.374 -13.111 1.00 9.09 90 ALA A CA 1
ATOM 697 C C . ALA A 1 89 ? -19.520 -8.334 -14.177 1.00 10.20 90 ALA A C 1
ATOM 698 O O . ALA A 1 89 ? -20.203 -8.348 -15.239 1.00 11.75 90 ALA A O 1
ATOM 700 N N . ASN A 1 90 ? -18.671 -7.352 -13.890 1.00 9.52 91 ASN A N 1
ATOM 701 C CA . ASN A 1 90 ? -18.470 -6.225 -14.757 1.00 9.24 91 ASN A CA 1
ATOM 702 C C . ASN A 1 90 ? -17.527 -6.528 -15.921 1.00 11.22 91 ASN A C 1
ATOM 703 O O . ASN A 1 90 ? -17.669 -5.892 -16.999 1.00 12.14 91 ASN A O 1
ATOM 708 N N . TYR A 1 91 ? -16.537 -7.344 -15.685 1.00 9.11 92 TYR A N 1
ATOM 709 C CA . TYR A 1 91 ? -15.412 -7.604 -16.627 1.00 9.19 92 TYR A CA 1
ATOM 710 C C . TYR A 1 91 ? -15.198 -9.075 -16.773 1.00 9.36 92 TYR A C 1
ATOM 711 O O . TYR A 1 91 ? -14.074 -9.619 -16.560 1.00 10.39 92 TYR A O 1
ATOM 720 N N . PRO A 1 92 ? -16.182 -9.891 -17.164 1.00 9.89 93 PRO A N 1
ATOM 721 C CA . PRO A 1 92 ? -16.107 -11.357 -17.212 1.00 10.41 93 PRO A CA 1
ATOM 722 C C . PRO A 1 92 ? -14.995 -11.870 -18.121 1.00 11.74 93 PRO A C 1
ATOM 723 O O . PRO A 1 92 ? -14.442 -12.913 -17.828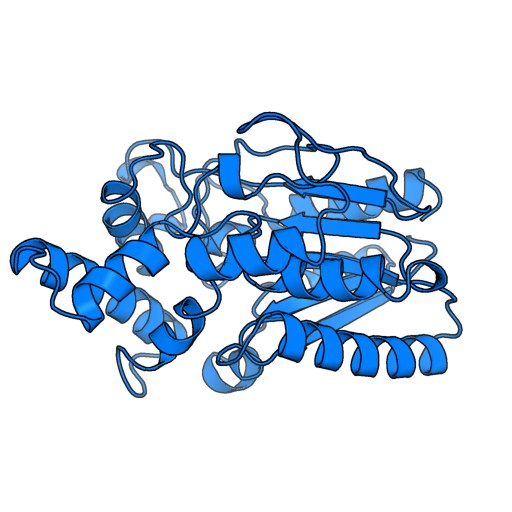 1.00 12.54 93 PRO A O 1
ATOM 727 N N . ASP A 1 93 ? -14.698 -11.111 -19.156 1.00 12.45 94 ASP A N 1
ATOM 728 C CA . ASP A 1 93 ? -13.620 -11.579 -20.084 1.00 15.22 94 ASP A CA 1
ATOM 729 C C . ASP A 1 93 ? -12.274 -11.616 -19.462 1.00 13.45 94 ASP A C 1
ATOM 730 O O . ASP A 1 93 ? -11.353 -12.302 -20.006 1.00 14.62 94 ASP A O 1
ATOM 735 N N . SER A 1 94 ? -12.095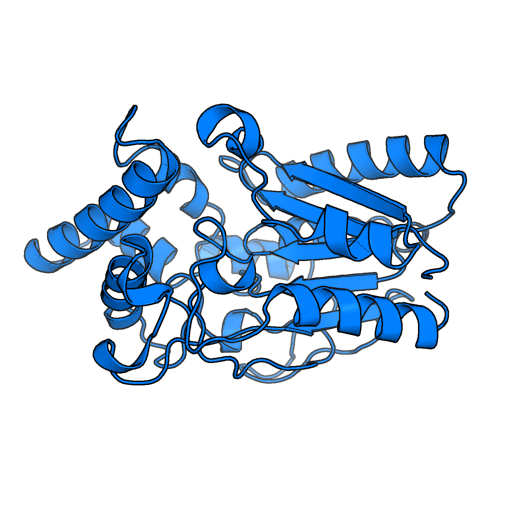 -10.913 -18.319 1.00 10.22 95 SER A N 1
ATOM 736 C CA . SER A 1 94 ? -10.823 -10.835 -17.634 1.00 10.29 95 SER A CA 1
ATOM 737 C C . SER A 1 94 ? -10.732 -11.838 -16.470 1.00 9.39 95 SER A C 1
ATOM 738 O O . SER A 1 94 ? -9.702 -11.874 -15.801 1.00 9.67 95 SER A O 1
ATOM 741 N N . VAL A 1 95 ? -11.825 -12.605 -16.202 1.00 8.78 96 VAL A N 1
ATOM 742 C CA . VAL A 1 95 ? -11.861 -13.460 -15.005 1.00 9.03 96 VAL A CA 1
ATOM 743 C C . VAL A 1 95 ? -12.140 -14.876 -15.378 1.00 9.72 96 VAL A C 1
ATOM 744 O O . VAL A 1 95 ? -13.216 -15.176 -15.974 1.00 11.06 96 VAL A O 1
ATOM 748 N N . ALA A 1 96 ? -11.186 -15.737 -15.150 1.00 9.67 97 ALA A N 1
ATOM 749 C CA . ALA A 1 96 ? -11.357 -17.181 -15.369 1.00 9.42 97 ALA A CA 1
ATOM 750 C C . ALA A 1 96 ? -12.232 -17.799 -14.331 1.00 8.91 97 ALA A C 1
ATOM 751 O O . ALA A 1 96 ? -13.116 -18.644 -14.618 1.00 10.12 97 ALA A O 1
ATOM 753 N N . SER A 1 97 ? -11.978 -17.447 -13.064 1.00 8.71 98 SER A N 1
ATOM 754 C CA . SER A 1 97 ? -12.714 -18.130 -11.994 1.00 8.37 98 SER A CA 1
ATOM 755 C C . SER A 1 97 ? -12.740 -17.148 -10.777 1.00 8.25 98 SER A C 1
ATOM 756 O O . SER A 1 97 ? -11.817 -16.324 -10.568 1.00 7.94 98 SER A O 1
ATOM 759 N N . VAL A 1 98 ? -13.748 -17.391 -9.929 1.00 7.42 99 VAL A N 1
ATOM 760 C CA . VAL A 1 98 ? -13.852 -16.797 -8.591 1.00 7.60 99 VAL A CA 1
ATOM 761 C C . VAL A 1 98 ? -13.993 -17.958 -7.618 1.00 7.06 99 VAL A C 1
ATOM 762 O O . VAL A 1 98 ? -15.008 -18.687 -7.709 1.00 7.58 99 VAL A O 1
ATOM 766 N N . THR A 1 99 ? -13.027 -18.147 -6.749 1.00 6.49 100 THR A N 1
ATOM 767 C CA . THR A 1 99 ? -13.130 -19.123 -5.681 1.00 6.73 100 THR A CA 1
ATOM 768 C C . THR A 1 99 ? -13.292 -18.324 -4.409 1.00 6.47 100 THR A C 1
ATOM 769 O O . THR A 1 99 ? -12.482 -17.449 -4.049 1.00 7.59 100 THR A O 1
ATOM 773 N N . SER A 1 100 ? -14.379 -18.618 -3.658 1.00 5.88 101 SER A N 1
ATOM 774 C CA . SER A 1 100 ? -14.658 -17.931 -2.392 1.00 6.09 101 SER A CA 1
ATOM 775 C C . SER A 1 100 ? -14.401 -18.848 -1.240 1.00 6.23 101 SER A C 1
ATOM 776 O O . SER A 1 100 ? -14.975 -19.962 -1.156 1.00 6.95 101 SER A O 1
ATOM 779 N N . ILE A 1 101 ? -13.556 -18.437 -0.312 1.00 6.35 102 ILE A N 1
ATOM 780 C CA . ILE A 1 101 ? -13.216 -19.208 0.911 1.00 6.31 102 ILE A CA 1
ATOM 781 C C . ILE A 1 101 ? -13.798 -18.402 2.100 1.00 6.78 102 ILE A C 1
ATOM 782 O O . ILE A 1 101 ? -13.327 -17.304 2.426 1.00 6.80 102 ILE A O 1
ATOM 787 N N . ASN A 1 102 ? -14.865 -18.938 2.747 1.00 6.22 103 ASN A N 1
ATOM 788 C CA . ASN A 1 102 ? -15.498 -18.285 3.848 1.00 6.26 103 ASN A CA 1
ATOM 789 C C . ASN A 1 102 ? -15.794 -16.835 3.460 1.00 5.74 103 ASN A C 1
ATOM 790 O O . ASN A 1 102 ? -15.586 -15.909 4.245 1.00 6.33 103 ASN A O 1
ATOM 795 N N . GLY A 1 103 ? -16.352 -16.617 2.300 1.00 5.38 104 GLY A N 1
ATOM 796 C CA . GLY A 1 103 ? -16.750 -15.275 1.874 1.00 5.85 104 GLY A CA 1
ATOM 797 C C . GLY A 1 103 ? -18.008 -14.860 2.539 1.00 6.05 104 GLY A C 1
ATOM 798 O O . GLY A 1 103 ? -18.898 -15.677 2.895 1.00 5.50 104 GLY A O 1
ATOM 799 N N . VAL A 1 104 ? -18.138 -13.549 2.730 1.00 5.84 105 VAL A N 1
ATOM 800 C CA . VAL A 1 104 ? -19.340 -13.036 3.454 1.00 6.04 105 VAL A CA 1
ATOM 801 C C . VAL A 1 104 ? -20.445 -12.769 2.369 1.00 5.86 105 VAL A C 1
ATOM 802 O O . VAL A 1 104 ? -20.894 -11.655 2.172 1.00 6.87 105 VAL A O 1
ATOM 806 N N . ASN A 1 105 ? -20.819 -13.829 1.654 1.00 5.46 106 ASN A N 1
ATOM 807 C CA . ASN A 1 105 ? -21.623 -13.677 0.464 1.00 5.95 106 ASN A CA 1
ATOM 808 C C . ASN A 1 105 ? -23.048 -13.281 0.654 1.00 5.95 106 ASN A C 1
ATOM 809 O O . ASN A 1 105 ? -23.696 -12.796 -0.274 1.00 6.08 106 ASN A O 1
ATOM 814 N N . HIS A 1 106 ? -23.559 -13.482 1.889 1.00 5.98 107 HIS A N 1
ATO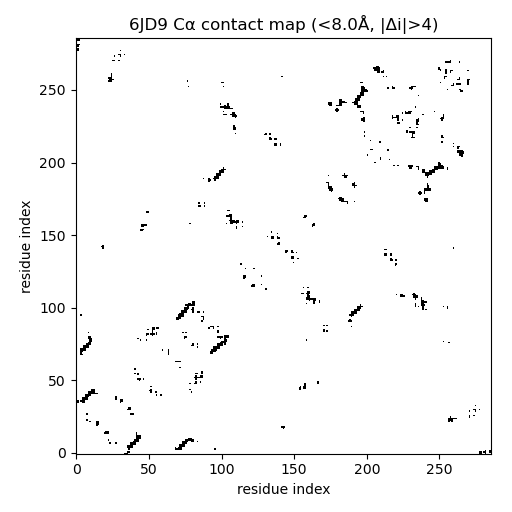M 815 C CA . HIS A 1 106 ? -24.938 -13.023 2.208 1.00 6.35 107 HIS A CA 1
ATOM 816 C C . HIS A 1 106 ? -24.996 -12.247 3.496 1.00 7.86 107 HIS A C 1
ATOM 817 O O . HIS A 1 106 ? -26.100 -12.045 4.029 1.00 10.62 107 HIS A O 1
ATOM 824 N N . GLY A 1 107 ? -23.871 -11.797 3.999 1.00 6.26 108 GLY A N 1
ATOM 825 C CA . GLY A 1 107 ? -23.835 -10.988 5.220 1.00 6.84 108 GLY A CA 1
ATOM 826 C C . GLY A 1 107 ? -23.382 -11.753 6.441 1.00 6.18 108 GLY A C 1
ATOM 827 O O . GLY A 1 107 ? -23.387 -13.015 6.470 1.00 7.04 108 GLY A O 1
ATOM 828 N N . SER A 1 108 ? -22.923 -10.999 7.435 1.00 6.53 109 SER A N 1
ATOM 829 C CA . SER A 1 108 ? -22.467 -11.499 8.682 1.00 7.27 109 SER A CA 1
ATOM 830 C C . SER A 1 108 ? -23.381 -11.135 9.826 1.00 7.89 109 SER A C 1
ATOM 831 O O . SER A 1 108 ? -23.584 -9.979 10.098 1.00 7.43 109 SER A O 1
ATOM 834 N N . GLU A 1 109 ? -23.802 -12.175 10.547 1.00 7.41 110 GLU A N 1
ATOM 835 C CA . GLU A 1 109 ? -24.682 -11.896 11.726 1.00 8.09 110 GLU A CA 1
ATOM 836 C C . GLU A 1 109 ? -23.909 -11.143 12.785 1.00 8.86 110 GLU A C 1
ATOM 837 O O . GLU A 1 109 ? -24.590 -10.435 13.548 1.00 9.54 110 GLU A O 1
ATOM 843 N N . ILE A 1 110 ? -22.606 -11.318 12.926 1.00 8.35 111 ILE A N 1
ATOM 844 C CA . ILE A 1 110 ? -21.927 -10.592 13.916 1.00 9.91 111 ILE A CA 1
ATOM 845 C C . ILE A 1 110 ? -21.734 -9.134 13.541 1.00 9.75 111 ILE A C 1
ATOM 846 O O . ILE A 1 110 ? -21.843 -8.192 14.397 1.00 10.24 111 ILE A O 1
ATOM 851 N N . ALA A 1 111 ? -21.586 -8.798 12.259 1.00 8.56 112 ALA A N 1
ATOM 852 C CA . ALA A 1 111 ? -21.624 -7.414 11.843 1.00 8.62 112 ALA A CA 1
ATOM 853 C C . ALA A 1 111 ? -23.006 -6.813 12.145 1.00 8.76 112 ALA A C 1
ATOM 854 O O . ALA A 1 111 ? -23.085 -5.669 12.481 1.00 9.34 112 ALA A O 1
ATOM 856 N N . ASP A 1 112 ? -24.062 -7.587 11.929 1.00 7.79 113 ASP A N 1
ATOM 857 C CA . ASP A 1 112 ? -25.427 -7.149 12.227 1.00 8.26 113 ASP A CA 1
ATOM 858 C C . ASP A 1 112 ? -25.528 -6.843 13.720 1.00 8.88 113 ASP A C 1
ATOM 859 O O . ASP A 1 112 ? -26.136 -5.815 14.021 1.00 10.28 113 ASP A O 1
ATOM 864 N N . LEU A 1 113 ? -25.051 -7.731 14.536 1.00 9.27 114 LEU A N 1
ATOM 865 C CA . LEU A 1 113 ? -25.148 -7.490 16.008 1.00 10.63 114 LEU A CA 1
ATOM 866 C C . LEU A 1 113 ? -24.343 -6.274 16.379 1.00 11.82 114 LEU A C 1
ATOM 867 O O . LEU A 1 113 ? -24.849 -5.448 17.205 1.00 12.27 114 LEU A O 1
ATOM 872 N N . TYR A 1 114 ? -23.174 -6.073 15.818 1.00 12.00 115 TYR A N 1
ATOM 873 C CA . TYR A 1 114 ? -22.373 -4.897 16.195 1.00 14.39 115 TYR A CA 1
ATOM 874 C C . TYR A 1 114 ? -23.097 -3.654 15.802 1.00 15.96 115 TYR A C 1
ATOM 875 O O . TYR A 1 114 ? -23.126 -2.661 16.532 1.00 15.98 115 TYR A O 1
ATOM 884 N N . ARG A 1 115 ? -23.806 -3.655 14.676 1.00 13.27 116 ARG A N 1
ATOM 885 C CA . ARG A 1 115 ? -24.539 -2.508 14.287 1.00 17.69 116 ARG A CA 1
ATOM 886 C C . ARG A 1 115 ? -25.651 -2.220 15.293 1.00 18.67 116 ARG A C 1
ATOM 887 O O . ARG A 1 115 ? -25.899 -1.077 15.622 1.00 21.44 116 ARG A O 1
ATOM 895 N N . ARG A 1 116 ? -26.312 -3.237 15.826 1.00 15.44 117 ARG A N 1
ATOM 896 C CA . ARG A 1 116 ? -27.332 -3.068 16.878 1.00 18.73 117 ARG A CA 1
ATOM 897 C C . ARG A 1 116 ? -26.649 -2.488 18.144 1.00 24.51 117 ARG A C 1
ATOM 898 O O . ARG A 1 116 ? -27.279 -1.738 18.889 1.00 26.95 117 ARG A O 1
ATOM 906 N N . VAL A 1 117 ? -25.442 -2.951 18.462 1.00 21.75 118 VAL A N 1
ATOM 907 C CA . VAL A 1 117 ? -24.674 -2.413 19.601 1.00 26.16 118 VAL A CA 1
ATOM 908 C C . VAL A 1 117 ? -24.309 -0.939 19.344 1.00 32.59 118 VAL A C 1
ATOM 909 O O . VAL A 1 117 ? -24.447 -0.112 20.275 1.00 38.30 118 VAL A O 1
ATOM 913 N N . MET A 1 118 ? -23.785 -0.619 18.157 1.00 35.90 119 MET A N 1
ATOM 914 C CA . MET A 1 118 ? -23.218 0.720 17.814 1.00 37.33 119 MET A CA 1
ATOM 915 C C . MET A 1 118 ? -24.324 1.721 17.937 1.00 42.17 119 MET A C 1
ATOM 916 O O . MET A 1 118 ? -24.165 2.817 18.530 1.00 40.42 119 MET A O 1
ATOM 921 N N . ARG A 1 119 ? -25.457 1.324 17.396 1.00 39.03 120 ARG A N 1
ATOM 922 C CA . ARG A 1 119 ? -26.658 2.118 17.504 1.00 40.39 120 ARG A CA 1
ATOM 923 C C . ARG A 1 119 ? -27.444 1.984 18.820 1.00 38.53 120 ARG A C 1
ATOM 924 O O . ARG A 1 119 ? -28.544 2.508 18.892 1.00 37.69 120 ARG A O 1
ATOM 932 N N . LYS A 1 120 ? -26.893 1.370 19.857 1.00 43.93 121 LYS A N 1
ATOM 933 C CA . LYS A 1 120 ? -27.594 1.305 21.188 1.00 37.35 121 LYS A CA 1
ATOM 934 C C . LYS A 1 120 ? -28.969 0.715 21.197 1.00 43.40 121 LYS A C 1
ATOM 935 O O . LYS A 1 120 ? -29.742 0.979 22.116 1.00 45.67 121 LYS A O 1
ATOM 941 N N . ASP A 1 121 ? -29.200 -0.238 20.279 1.00 43.89 122 ASP A N 1
ATOM 942 C CA . ASP A 1 121 ? -30.491 -0.922 20.008 1.00 39.20 122 ASP A CA 1
ATOM 943 C C . ASP A 1 121 ? -30.901 -2.068 20.985 1.00 42.96 122 ASP A C 1
ATOM 944 O O . ASP A 1 121 ? -31.146 -3.283 20.591 1.00 40.32 122 ASP A O 1
ATOM 949 N N . SER A 1 122 ? -30.940 -1.718 22.273 1.00 31.48 123 SER A N 1
ATOM 950 C CA . SER A 1 122 ? -31.341 -2.627 23.305 1.00 27.37 123 SER A CA 1
ATOM 951 C C . SER A 1 122 ? -30.709 -4.039 23.427 1.00 26.96 123 SER A C 1
ATOM 952 O O . SER A 1 122 ? -31.282 -5.002 23.908 1.00 29.67 123 SER A O 1
ATOM 955 N N . ILE A 1 123 ? -29.416 -4.115 23.128 1.00 21.99 124 ILE A N 1
ATOM 956 C CA . ILE A 1 123 ? -28.622 -5.266 23.446 1.00 18.26 124 ILE A CA 1
ATOM 957 C C . ILE A 1 123 ? -28.108 -5.231 24.901 1.00 17.53 124 ILE A C 1
ATOM 958 O O . ILE A 1 123 ? -27.509 -4.282 25.286 1.00 19.88 124 ILE A O 1
ATOM 963 N N . PRO A 1 124 ? -28.270 -6.315 25.656 1.00 17.06 125 PRO A N 1
ATOM 964 C CA . PRO A 1 124 ? -27.823 -6.269 27.103 1.00 18.56 125 PRO A CA 1
ATOM 965 C C . PRO A 1 124 ? -26.347 -6.041 27.252 1.00 21.26 125 PRO A C 1
ATOM 966 O O . PRO A 1 124 ? -25.571 -6.531 26.392 1.00 18.75 125 PRO A O 1
ATOM 970 N N . GLU A 1 125 ? -25.943 -5.361 28.329 1.00 19.91 126 GLU A N 1
ATOM 971 C CA . GLU A 1 125 ? -24.588 -4.988 28.546 1.00 22.13 126 GLU A CA 1
ATOM 972 C C . GLU A 1 125 ? -23.650 -6.214 28.541 1.00 19.77 126 GLU A C 1
ATOM 973 O O . GLU A 1 125 ? -22.527 -6.093 28.058 1.00 20.51 126 GLU A O 1
ATOM 979 N N . TYR A 1 126 ? -24.058 -7.358 29.093 1.00 20.23 127 TYR A N 1
ATOM 980 C CA . TYR A 1 126 ? -23.185 -8.484 29.176 1.00 20.78 127 TYR A CA 1
ATOM 981 C C . TYR A 1 126 ? -22.815 -8.998 27.758 1.00 20.16 127 TYR A C 1
ATOM 982 O O . TYR A 1 126 ? -21.686 -9.420 27.529 1.00 21.14 127 TYR A O 1
ATOM 991 N N . ILE A 1 127 ? -23.765 -8.905 26.847 1.00 18.42 128 ILE A N 1
ATOM 992 C CA . ILE A 1 127 ? -23.523 -9.339 25.448 1.00 18.68 128 ILE A CA 1
ATOM 993 C C . ILE A 1 127 ? -22.564 -8.329 24.809 1.00 15.90 128 ILE A C 1
ATOM 994 O O . ILE A 1 127 ? -21.640 -8.710 24.097 1.00 15.17 128 ILE A O 1
ATOM 999 N N . VAL A 1 128 ? -22.827 -7.050 24.951 1.00 15.60 129 VAL A N 1
ATOM 1000 C CA . VAL A 1 128 ? -21.957 -5.996 24.475 1.00 14.52 129 VAL A CA 1
ATOM 1001 C C . VAL A 1 128 ? -20.535 -6.247 24.923 1.00 15.83 129 VAL A C 1
ATOM 1002 O O . VAL A 1 128 ? -19.614 -6.308 24.084 1.00 15.88 129 VAL A O 1
ATOM 1006 N N . GLY A 1 129 ? -20.340 -6.507 26.236 1.00 15.26 130 GLY A N 1
ATOM 1007 C CA . GLY A 1 129 ? -19.010 -6.800 26.791 1.00 15.98 130 GLY A CA 1
ATOM 1008 C C . GLY A 1 129 ? -18.371 -7.986 26.126 1.00 14.59 130 GLY A C 1
ATOM 1009 O O . GLY A 1 129 ? -17.209 -7.886 25.776 1.00 16.03 130 GLY A O 1
ATOM 1010 N N . LYS A 1 130 ? -19.113 -9.078 25.959 1.00 13.93 131 LYS A N 1
ATOM 1011 C CA . LYS A 1 130 ? -18.502 -10.261 25.396 1.00 14.50 131 LYS A CA 1
ATOM 1012 C C . LYS A 1 130 ? -18.111 -10.051 23.920 1.00 14.24 131 LYS A C 1
ATOM 1013 O O . LYS A 1 130 ? -16.999 -10.480 23.526 1.00 14.95 131 LYS A O 1
ATOM 1019 N N . VAL A 1 131 ? -18.976 -9.387 23.166 1.00 15.42 132 VAL A N 1
ATOM 1020 C CA . VAL A 1 131 ? -18.659 -9.117 21.745 1.00 15.23 132 VAL A CA 1
ATOM 1021 C C . VAL A 1 131 ? -17.464 -8.176 21.599 1.00 14.67 132 VAL A C 1
ATOM 1022 O O . VAL A 1 131 ? -16.473 -8.444 20.843 1.00 12.52 132 VAL A O 1
ATOM 1026 N N . LEU A 1 132 ? -17.427 -7.081 22.396 1.00 13.99 133 LEU A N 1
ATOM 1027 C CA . LEU A 1 132 ? -16.314 -6.166 22.255 1.00 14.34 133 LEU A CA 1
ATOM 1028 C C . LEU A 1 132 ? -15.037 -6.750 22.750 1.00 14.58 133 LEU A C 1
ATOM 1029 O O . LEU A 1 132 ? -13.974 -6.496 22.162 1.00 15.35 133 LEU A O 1
ATOM 1034 N N . ASN A 1 133 ? -15.072 -7.531 23.807 1.00 14.28 134 ASN A N 1
ATOM 1035 C CA . ASN A 1 133 ? -13.915 -8.235 24.296 1.00 16.38 134 ASN A CA 1
ATOM 1036 C C . ASN A 1 133 ? -13.347 -9.220 23.275 1.00 14.66 134 ASN A C 1
ATOM 1037 O O . ASN A 1 133 ? -12.140 -9.347 23.093 1.00 15.51 134 ASN A O 1
ATOM 1042 N N . ALA A 1 134 ? -14.273 -9.926 22.587 1.00 12.19 135 ALA A N 1
ATOM 1043 C CA . ALA A 1 134 ? -13.809 -10.893 21.594 1.00 11.81 135 ALA A CA 1
ATOM 1044 C C . ALA A 1 134 ? -13.101 -10.182 20.422 1.00 12.89 135 ALA A C 1
ATOM 1045 O O . ALA A 1 134 ? -12.023 -10.578 19.976 1.00 13.05 135 ALA A O 1
ATOM 1047 N N . PHE A 1 135 ? -13.752 -9.133 19.954 1.00 12.66 136 PHE A N 1
ATOM 1048 C CA . PHE A 1 135 ? -13.126 -8.289 18.915 1.00 14.30 136 PHE A CA 1
ATOM 1049 C C . PHE A 1 135 ? -11.808 -7.760 19.355 1.00 13.71 136 PHE A C 1
ATOM 1050 O O . PHE A 1 135 ? -10.769 -7.808 18.610 1.00 15.53 136 PHE A O 1
ATOM 1058 N N . GLY A 1 136 ? -11.751 -7.220 20.585 1.00 14.14 137 GLY A N 1
ATOM 1059 C CA . GLY A 1 136 ? -10.469 -6.738 21.050 1.00 13.95 137 GLY A CA 1
ATOM 1060 C C . GLY A 1 136 ? -9.362 -7.734 21.133 1.00 15.50 137 GLY A C 1
ATOM 1061 O O . GLY A 1 136 ? -8.208 -7.450 20.828 1.00 18.49 137 GLY A O 1
ATOM 1062 N N . THR A 1 137 ? -9.716 -8.938 21.566 1.00 14.30 138 THR A N 1
ATOM 1063 C CA . THR A 1 137 ? -8.775 -10.047 21.632 1.00 14.05 138 THR A CA 1
ATOM 1064 C C . THR A 1 137 ? -8.175 -10.340 20.247 1.00 14.70 138 THR A C 1
ATOM 1065 O O . THR A 1 137 ? -7.016 -10.612 20.065 1.00 15.25 138 THR A O 1
ATOM 1069 N N . ILE A 1 138 ? -9.041 -10.445 19.271 1.00 13.07 139 ILE A N 1
ATOM 1070 C CA . ILE A 1 138 ? -8.572 -10.822 17.951 1.00 13.50 139 ILE A CA 1
ATOM 1071 C C . ILE A 1 138 ? -7.649 -9.722 17.421 1.00 13.59 139 ILE A C 1
ATOM 1072 O O . ILE A 1 138 ? -6.579 -10.055 16.918 1.00 14.31 139 ILE A O 1
ATOM 1077 N N . ILE A 1 139 ? -8.099 -8.461 17.490 1.00 13.58 140 ILE A N 1
ATOM 1078 C CA . ILE A 1 139 ? -7.303 -7.241 17.114 1.00 15.97 140 ILE A CA 1
ATOM 1079 C C . ILE A 1 139 ? -5.961 -7.260 17.784 1.00 17.55 140 ILE A C 1
ATOM 1080 O O . ILE A 1 139 ? -4.936 -7.186 17.099 1.00 19.78 140 ILE A O 1
ATOM 1085 N N . SER A 1 140 ? -5.983 -7.416 19.091 1.00 17.88 141 SER A N 1
ATOM 1086 C CA . SER A 1 140 ? -4.712 -7.271 19.815 1.00 17.80 141 SER A CA 1
ATOM 1087 C C . SER A 1 140 ? -3.759 -8.427 19.584 1.00 17.87 141 SER A C 1
ATOM 1088 O O . SER A 1 140 ? -2.554 -8.239 19.580 1.00 18.61 141 SER A O 1
ATOM 1091 N N . THR A 1 141 ? -4.278 -9.612 19.322 1.00 14.04 142 THR A N 1
ATOM 1092 C CA . THR A 1 141 ? -3.453 -10.770 18.940 1.00 12.99 142 THR A CA 1
ATOM 1093 C C . THR A 1 141 ? -2.667 -10.453 17.681 1.00 16.16 142 THR A C 1
ATOM 1094 O O . THR A 1 141 ? -1.464 -10.691 17.577 1.00 16.80 142 THR A O 1
ATOM 1098 N N . PHE A 1 142 ? -3.387 -9.983 16.658 1.00 15.40 143 PHE A N 1
ATOM 1099 C CA . PHE A 1 142 ? -2.717 -9.604 15.439 1.00 15.67 143 PHE A CA 1
ATOM 1100 C C . PHE A 1 142 ? -1.823 -8.387 15.573 1.00 16.05 143 PHE A C 1
ATOM 1101 O O . PHE A 1 142 ? -0.761 -8.376 14.892 1.00 19.00 143 PHE A O 1
ATOM 1109 N N . SER A 1 143 ? -2.189 -7.350 16.365 1.00 15.91 144 SER A N 1
ATOM 1110 C CA . SER A 1 143 ? -1.449 -6.063 16.283 1.00 17.99 144 SER A CA 1
ATOM 1111 C C . SER A 1 143 ? -0.377 -6.062 17.337 1.00 22.61 144 SER A C 1
ATOM 1112 O O . SER A 1 143 ? 0.367 -5.085 17.384 1.00 29.41 144 SER A O 1
ATOM 1115 N N . GLY A 1 144 ? -0.281 -7.122 18.115 1.00 21.28 145 GLY A N 1
ATOM 1116 C CA . GLY A 1 144 ? 0.729 -7.142 19.218 1.00 27.87 145 GLY A CA 1
ATOM 1117 C C . GLY A 1 144 ? 0.329 -6.147 20.304 1.00 29.07 145 GLY A C 1
ATOM 1118 O O . GLY A 1 144 ? 1.173 -5.511 20.909 1.00 31.61 145 GLY A O 1
ATOM 1119 N N . HIS A 1 145 ? -0.970 -6.070 20.621 1.00 31.17 146 HIS A N 1
ATOM 1120 C CA . HIS A 1 145 ? -1.539 -5.132 21.587 1.00 33.95 146 HIS A CA 1
ATOM 1121 C C . HIS A 1 145 ? -1.173 -3.701 21.280 1.00 37.42 146 HIS A C 1
ATOM 1122 O O . HIS A 1 145 ? -1.072 -2.892 22.165 1.00 45.56 146 HIS A O 1
ATOM 1129 N N . ARG A 1 146 ? -1.016 -3.376 20.016 1.00 27.44 147 ARG A N 1
ATOM 1130 C CA . ARG A 1 146 ? -0.555 -2.089 19.618 1.00 31.53 147 ARG A CA 1
ATOM 1131 C C . ARG A 1 146 ? -1.728 -1.445 19.038 1.00 31.17 147 ARG A C 1
ATOM 1132 O O . ARG A 1 146 ? -2.398 -2.029 18.213 1.00 42.44 147 ARG A O 1
ATOM 1140 N N . GLY A 1 147 ? -2.032 -0.244 19.439 1.00 36.20 148 GLY A N 1
ATOM 1141 C CA . GLY A 1 147 ? -3.086 0.527 18.788 1.00 33.90 148 GLY A CA 1
ATOM 1142 C C . GLY A 1 147 ? -4.487 0.307 19.377 1.00 38.87 148 GLY A C 1
ATOM 1143 O O . GLY A 1 147 ? -4.641 -0.415 20.374 1.00 36.79 148 GLY A O 1
ATOM 1144 N N . ASP A 1 148 ? -5.518 0.897 18.721 1.00 42.70 149 ASP A N 1
ATOM 1145 C CA . ASP A 1 148 ? -6.953 0.878 19.174 1.00 35.11 149 ASP A CA 1
ATOM 1146 C C . ASP A 1 148 ? -7.603 -0.522 19.212 1.00 44.19 149 ASP A C 1
ATOM 1147 O O . ASP A 1 148 ? -7.242 -1.365 18.398 1.00 54.88 149 ASP A O 1
ATOM 1152 N N . PRO A 1 149 ? -8.560 -0.771 20.146 1.00 48.39 150 PRO A N 1
ATOM 1153 C CA . PRO A 1 149 ? -9.185 -2.086 20.276 1.00 51.19 150 PRO A CA 1
ATOM 1154 C C . PRO A 1 149 ? -10.617 -2.208 19.696 1.00 48.81 150 PRO A C 1
ATOM 1155 O O . PRO A 1 149 ? -11.380 -3.156 19.954 1.00 58.01 150 PRO A O 1
ATOM 1159 N N . GLN A 1 150 ? -11.036 -1.219 18.985 1.00 32.58 151 GLN A N 1
ATOM 1160 C CA . GLN A 1 150 ? -12.322 -1.272 18.336 1.00 33.67 151 GLN A CA 1
ATOM 1161 C C . GLN A 1 150 ? -12.280 -0.766 16.913 1.00 23.44 151 GLN A C 1
ATOM 1162 O O . GLN A 1 150 ? -13.186 -0.944 16.113 1.00 24.54 151 GLN A O 1
ATOM 1168 N N . ASP A 1 151 ? -11.299 0.027 16.610 1.00 19.55 152 ASP A N 1
ATOM 1169 C CA . ASP A 1 151 ? -11.348 0.798 15.356 1.00 16.58 152 ASP A CA 1
ATOM 1170 C C . ASP A 1 151 ? -11.509 -0.209 14.154 1.00 13.26 152 ASP A C 1
ATOM 1171 O O . ASP A 1 151 ? -12.193 0.154 13.171 1.00 12.97 152 ASP A O 1
ATOM 1176 N N . ALA A 1 152 ? -10.745 -1.280 14.196 1.00 10.66 153 ALA A N 1
ATOM 1177 C CA . ALA A 1 152 ? -10.722 -2.142 13.048 1.00 11.66 153 ALA A CA 1
ATOM 1178 C C . ALA A 1 152 ? -12.043 -2.838 12.856 1.00 12.97 153 ALA A C 1
ATOM 1179 O O . ALA A 1 152 ? -12.328 -3.314 11.731 1.00 12.26 153 ALA A O 1
ATOM 1181 N N . ILE A 1 153 ? -12.963 -2.751 13.804 1.00 14.13 154 ILE A N 1
ATOM 1182 C CA . ILE A 1 153 ? -14.426 -3.067 13.570 1.00 14.82 154 ILE A CA 1
ATOM 1183 C C . ILE A 1 153 ? -15.132 -2.318 12.460 1.00 15.40 154 ILE A C 1
ATOM 1184 O O . ILE A 1 153 ? -16.108 -2.899 11.946 1.00 17.02 154 ILE A O 1
ATOM 1189 N N . ALA A 1 154 ? -14.639 -1.155 11.938 1.00 11.51 155 ALA A N 1
ATOM 1190 C CA . ALA A 1 154 ? -15.006 -0.423 10.745 1.00 11.41 155 ALA A CA 1
ATOM 1191 C C . ALA A 1 154 ? -15.089 -1.409 9.537 1.00 10.48 155 ALA A C 1
ATOM 1192 O O . ALA A 1 154 ? -15.799 -1.120 8.570 1.00 14.40 155 ALA A O 1
ATOM 1194 N N . ALA A 1 155 ? -14.304 -2.475 9.581 1.00 8.98 156 ALA A N 1
ATOM 1195 C CA . ALA A 1 155 ? -14.367 -3.454 8.443 1.00 8.56 156 ALA A CA 1
ATOM 1196 C C . ALA A 1 155 ? -15.715 -4.114 8.318 1.00 9.43 156 ALA A C 1
ATOM 1197 O O . ALA A 1 155 ? -16.051 -4.619 7.249 1.00 7.99 156 ALA A O 1
ATOM 1199 N N . LEU A 1 156 ? -16.440 -4.224 9.432 1.00 9.17 157 LEU A N 1
ATOM 1200 C CA . LEU A 1 156 ? -17.737 -4.940 9.430 1.00 8.90 157 LEU A CA 1
ATOM 1201 C C . LEU A 1 156 ? -18.882 -4.099 8.883 1.00 8.91 157 LEU A C 1
ATOM 1202 O O . LEU A 1 156 ? -19.940 -4.672 8.562 1.00 8.87 157 LEU A O 1
ATOM 1207 N N . GLU A 1 157 ? -18.727 -2.781 8.686 1.00 8.10 158 GLU A N 1
ATOM 1208 C CA . GLU A 1 157 ? -19.829 -1.948 8.249 1.00 9.66 158 GLU A CA 1
ATOM 1209 C C . GLU A 1 157 ? -20.358 -2.398 6.890 1.00 9.51 158 GLU A C 1
ATOM 1210 O O . GLU A 1 157 ? -21.547 -2.421 6.646 1.00 10.68 158 GLU A O 1
ATOM 1216 N N . SER A 1 158 ? -19.428 -2.829 6.007 1.00 7.57 159 SER A N 1
ATOM 1217 C CA . SER A 1 158 ? -19.777 -3.255 4.704 1.00 7.55 159 SER A CA 1
ATOM 1218 C C . SER A 1 158 ? -20.185 -4.733 4.603 1.00 8.48 159 SER A C 1
ATOM 1219 O O . SER A 1 158 ? -20.436 -5.226 3.519 1.00 8.11 159 SER A O 1
ATOM 1222 N N . LEU A 1 159 ? -20.279 -5.420 5.754 1.00 7.19 160 LEU A N 1
ATOM 1223 C CA . LEU A 1 159 ? -20.506 -6.869 5.843 1.00 6.35 160 LEU A CA 1
ATOM 1224 C C . LEU A 1 159 ? -21.799 -7.175 6.533 1.00 6.01 160 LEU A C 1
ATOM 1225 O O . LEU A 1 159 ? -22.071 -8.394 6.699 1.00 6.79 160 LEU A O 1
ATOM 1230 N N . THR A 1 160 ? -22.592 -6.180 6.851 1.00 6.14 161 THR A N 1
ATOM 1231 C CA . THR A 1 160 ? -23.891 -6.496 7.437 1.00 6.47 161 THR A CA 1
ATOM 1232 C C . THR A 1 160 ? -24.779 -7.162 6.398 1.00 6.54 161 THR A C 1
ATOM 1233 O O . THR A 1 160 ? -24.573 -7.065 5.162 1.00 6.95 161 THR A O 1
ATOM 1237 N N . THR A 1 161 ? -25.815 -7.842 6.885 1.00 6.43 162 THR A N 1
ATOM 1238 C CA . THR A 1 161 ? -26.822 -8.416 5.969 1.00 7.15 162 THR A CA 1
ATOM 1239 C C . THR A 1 161 ? -27.437 -7.351 5.098 1.00 7.57 162 THR A C 1
ATOM 1240 O O . THR A 1 161 ? -27.624 -7.545 3.876 1.00 8.14 162 THR A O 1
ATOM 1244 N N . GLU A 1 162 ? -27.705 -6.187 5.652 1.00 8.35 163 GLU A N 1
ATOM 1245 C CA . GLU A 1 162 ? -28.319 -5.111 4.837 1.00 9.86 163 GLU A CA 1
ATOM 1246 C C . GLU A 1 162 ? -27.405 -4.678 3.716 1.00 9.73 163 GLU A C 1
ATOM 1247 O O . GLU A 1 162 ? -27.804 -4.598 2.554 1.00 9.83 163 GLU A O 1
ATOM 1253 N N . GLN A 1 163 ? -26.125 -4.505 4.003 1.00 8.03 164 GLN A N 1
ATOM 1254 C CA . GLN A 1 163 ? -25.198 -4.050 2.992 1.00 8.26 164 GLN A CA 1
ATOM 1255 C C . GLN A 1 163 ? -24.941 -5.128 1.960 1.00 7.66 164 GLN A C 1
ATOM 1256 O O . GLN A 1 163 ? -24.809 -4.804 0.771 1.00 8.50 164 GLN A O 1
ATOM 1262 N N . VAL A 1 164 ? -24.765 -6.326 2.384 1.00 6.61 165 VAL A N 1
ATOM 1263 C CA . VAL A 1 164 ? -24.460 -7.415 1.447 1.00 6.59 165 VAL A CA 1
ATOM 1264 C C . VAL A 1 164 ? -25.694 -7.718 0.635 1.00 7.35 165 VAL A C 1
ATOM 1265 O O . VAL A 1 164 ? -25.533 -8.065 -0.558 1.00 7.13 165 VAL A O 1
ATOM 1269 N N . THR A 1 165 ? -26.909 -7.669 1.199 1.00 7.72 166 THR A N 1
ATOM 1270 C CA . THR A 1 165 ? -28.139 -7.846 0.367 1.00 8.87 166 THR A CA 1
ATOM 1271 C C . THR A 1 165 ? -28.196 -6.827 -0.740 1.00 8.47 166 THR A C 1
ATOM 1272 O O . THR A 1 165 ? -28.552 -7.170 -1.868 1.00 8.06 166 THR A O 1
ATOM 1276 N N . GLU A 1 166 ? -27.822 -5.579 -0.451 1.00 8.62 167 GLU A N 1
ATOM 1277 C CA . GLU A 1 166 ? -27.788 -4.550 -1.500 1.00 9.48 167 GLU A CA 1
ATOM 1278 C C . GLU A 1 166 ? -26.762 -4.882 -2.531 1.00 8.54 167 GLU A C 1
ATOM 1279 O O . GLU A 1 166 ? -26.982 -4.763 -3.754 1.00 8.92 167 GLU A O 1
ATOM 1285 N N . PHE A 1 167 ? -25.562 -5.328 -2.102 1.00 7.25 168 PHE A N 1
ATOM 1286 C CA . PHE A 1 167 ? -24.534 -5.724 -3.038 1.00 7.61 168 PHE A CA 1
ATOM 1287 C C . PHE A 1 167 ? -24.976 -6.879 -3.944 1.00 7.20 168 PHE A C 1
ATOM 1288 O O . PHE A 1 167 ? -24.752 -6.870 -5.166 1.00 7.00 168 PHE A O 1
ATOM 1296 N N . ASN A 1 168 ? -25.628 -7.846 -3.358 1.00 7.04 169 ASN A N 1
ATOM 1297 C CA . ASN A 1 168 ? -26.067 -9.041 -4.079 1.00 6.80 169 ASN A CA 1
ATOM 1298 C C . ASN A 1 168 ? -27.150 -8.637 -5.120 1.00 7.51 169 ASN A C 1
ATOM 1299 O O . ASN A 1 168 ? -27.264 -9.271 -6.171 1.00 7.78 169 ASN A O 1
ATOM 1304 N N . ASN A 1 169 ? -27.968 -7.632 -4.758 1.00 7.13 170 ASN A N 1
ATOM 1305 C CA . ASN A 1 169 ? -29.001 -7.134 -5.737 1.00 7.45 170 ASN A CA 1
ATOM 1306 C C . ASN A 1 169 ? -28.324 -6.577 -6.949 1.00 9.02 170 ASN A C 1
ATOM 1307 O O . ASN A 1 169 ? -28.895 -6.657 -8.038 1.00 11.28 170 ASN A O 1
ATOM 1312 N N . LYS A 1 170 ? -27.160 -5.954 -6.818 1.00 8.16 171 LYS A N 1
ATOM 1313 C CA . LYS A 1 170 ? -26.374 -5.453 -7.935 1.00 7.82 171 LYS A CA 1
ATOM 1314 C C . LYS A 1 170 ? -25.592 -6.518 -8.669 1.00 8.41 171 LYS A C 1
ATOM 1315 O O . LYS A 1 170 ? -25.436 -6.378 -9.905 1.00 9.65 171 LYS A O 1
ATOM 1321 N N . TYR A 1 171 ? -25.111 -7.534 -7.919 1.00 7.69 172 TYR A N 1
ATOM 1322 C CA . TYR A 1 171 ? -24.191 -8.500 -8.465 1.00 7.95 172 TYR A CA 1
ATOM 1323 C C . TYR A 1 171 ? -24.661 -9.906 -8.089 1.00 8.11 172 TYR A C 1
ATOM 1324 O O . TYR A 1 171 ? -24.036 -10.639 -7.310 1.00 7.49 172 TYR A O 1
ATOM 1333 N N . PRO A 1 172 ? -25.799 -10.356 -8.646 1.00 6.57 173 PRO A N 1
ATOM 1334 C CA . PRO A 1 172 ? -26.428 -11.652 -8.227 1.00 6.87 173 PRO A CA 1
ATOM 1335 C C . PRO A 1 172 ? -25.811 -12.917 -8.732 1.00 6.53 173 PRO A C 1
ATOM 1336 O O . PRO A 1 172 ? -26.234 -14.033 -8.369 1.00 8.01 173 PRO A O 1
ATOM 1340 N N . GLN A 1 173 ? -24.844 -12.765 -9.627 1.00 6.90 174 GLN A N 1
ATOM 1341 C CA . GLN A 1 173 ? -24.246 -13.872 -10.371 1.00 6.81 174 GLN A CA 1
ATOM 1342 C C . GLN A 1 173 ? -23.763 -14.956 -9.431 1.00 7.21 174 GLN A C 1
ATOM 1343 O O . GLN A 1 173 ? -22.992 -14.725 -8.494 1.00 7.11 174 GLN A O 1
ATOM 1349 N N . ALA A 1 174 ? -24.161 -16.186 -9.684 1.00 7.03 175 ALA A N 1
ATOM 1350 C CA . ALA A 1 174 ? -23.653 -17.413 -9.028 1.00 7.32 175 ALA A CA 1
ATOM 1351 C C . ALA A 1 174 ? -24.090 -17.623 -7.615 1.00 6.85 175 ALA A C 1
ATOM 1352 O O . ALA A 1 174 ? -23.727 -18.604 -6.972 1.00 8.02 175 ALA A O 1
ATOM 1354 N N . LEU A 1 175 ? -24.972 -16.756 -7.138 1.00 7.56 176 LEU A N 1
ATOM 1355 C CA . LEU A 1 175 ? -25.527 -17.010 -5.785 1.00 7.64 176 LEU A CA 1
ATOM 1356 C C . LEU A 1 175 ? -26.517 -18.154 -5.750 1.00 8.84 176 LEU A C 1
ATOM 1357 O O . LEU A 1 175 ? -27.181 -18.375 -6.756 1.00 9.21 176 LEU A O 1
ATOM 1362 N N . PRO A 1 176 ? -26.639 -18.836 -4.676 1.00 9.05 177 PRO A N 1
ATOM 1363 C CA . PRO A 1 176 ? -27.660 -19.924 -4.611 1.00 9.97 177 PRO A CA 1
ATOM 1364 C C . PRO A 1 176 ? -29.032 -19.344 -4.771 1.00 11.31 177 PRO A C 1
ATOM 1365 O O . PRO A 1 176 ? -29.370 -18.322 -4.237 1.00 11.48 177 PRO A O 1
ATOM 1369 N N . LYS A 1 177 ? -29.898 -20.136 -5.456 1.00 14.42 178 LYS A N 1
ATOM 1370 C CA . LYS A 1 177 ? -31.342 -19.822 -5.437 1.00 17.20 178 LYS A CA 1
ATOM 1371 C C . LYS A 1 177 ? -32.066 -20.266 -4.199 1.00 19.81 178 LYS A C 1
ATOM 1372 O O . LYS A 1 177 ? -33.144 -19.709 -3.957 1.00 26.67 178 LYS A O 1
ATOM 1378 N N . THR A 1 178 ? -31.605 -21.258 -3.456 1.00 19.91 179 THR A N 1
ATOM 1379 C CA . THR A 1 178 ? -32.267 -21.707 -2.178 1.00 27.06 179 THR A CA 1
ATOM 1380 C C . THR A 1 178 ? -31.260 -21.436 -1.059 1.00 27.83 179 THR A C 1
ATOM 1381 O O . THR A 1 178 ? -30.068 -21.725 -1.264 1.00 23.59 179 THR A O 1
ATOM 1385 N N . PRO A 1 179 ? -31.663 -20.820 0.070 1.00 30.65 180 PRO A N 1
ATOM 1386 C CA . PRO A 1 179 ? -30.668 -20.670 1.178 1.00 31.27 180 PRO A CA 1
ATOM 1387 C C . PRO A 1 179 ? -30.042 -21.991 1.529 1.00 27.55 180 PRO A C 1
ATOM 1388 O O . PRO A 1 179 ? -30.716 -23.023 1.485 1.00 27.12 180 PRO A O 1
ATOM 1392 N N . GLY A 1 180 ? -28.741 -21.985 1.765 1.00 24.28 181 GLY A N 1
ATOM 1393 C CA . GLY A 1 180 ? -28.081 -23.263 1.999 1.00 23.92 181 GLY A CA 1
ATOM 1394 C C . GLY A 1 180 ? -27.857 -24.121 0.772 1.00 22.08 181 GLY A C 1
ATOM 1395 O O . GLY A 1 180 ? -27.283 -25.200 0.876 1.00 21.24 181 GLY A O 1
ATOM 1396 N N . GLY A 1 181 ? -28.280 -23.661 -0.408 1.00 17.55 182 GLY A N 1
ATOM 1397 C CA . GLY A 1 181 ? -27.906 -24.376 -1.641 1.00 15.23 182 GLY A CA 1
ATOM 1398 C C . GLY A 1 181 ? -26.579 -24.002 -2.237 1.00 14.06 182 GLY A C 1
ATOM 1399 O O . GLY A 1 181 ? -25.764 -23.346 -1.573 1.00 18.28 182 GLY A O 1
ATOM 1400 N N . GLU A 1 182 ? -26.400 -24.367 -3.474 1.00 14.26 183 GLU A N 1
ATOM 1401 C CA . GLU A 1 182 ? -25.192 -24.055 -4.317 1.00 14.85 183 GLU A CA 1
ATOM 1402 C C . GLU A 1 182 ? -25.656 -23.145 -5.420 1.00 14.03 183 GLU A C 1
ATOM 1403 O O . GLU A 1 182 ? -26.816 -23.135 -5.860 1.00 13.79 183 GLU A O 1
ATOM 1409 N N . GLY A 1 183 ? -24.730 -22.349 -6.006 1.00 10.29 184 GLY A N 1
ATOM 1410 C CA . GLY A 1 183 ? -24.941 -21.661 -7.188 1.00 10.71 184 GLY A CA 1
ATOM 1411 C C . GLY A 1 183 ? -24.496 -22.416 -8.462 1.00 10.36 184 GLY A C 1
ATOM 1412 O O . GLY A 1 183 ? -23.885 -23.477 -8.315 1.00 12.34 184 GLY A O 1
ATOM 1413 N N . ASP A 1 184 ? -24.725 -21.766 -9.598 1.00 11.33 185 ASP A N 1
ATOM 1414 C CA . ASP A 1 184 ? -24.242 -22.297 -10.823 1.00 13.99 185 ASP A CA 1
ATOM 1415 C C . ASP A 1 184 ? -22.720 -22.237 -10.896 1.00 12.27 185 ASP A C 1
ATOM 1416 O O . ASP A 1 184 ? -22.106 -21.248 -10.428 1.00 12.89 185 ASP A O 1
ATOM 1421 N N . GLU A 1 185 ? -22.110 -23.310 -11.349 1.00 11.97 186 GLU A N 1
ATOM 1422 C CA . GLU A 1 185 ? -20.675 -23.367 -11.548 1.00 12.34 186 GLU A CA 1
ATOM 1423 C C . GLU A 1 185 ? -20.112 -22.356 -12.568 1.00 12.19 186 GLU A C 1
ATOM 1424 O O . GLU A 1 185 ? -18.983 -21.877 -12.401 1.00 11.28 186 GLU A O 1
ATOM 1430 N N . ILE A 1 186 ? -20.825 -22.128 -13.668 1.00 11.28 187 ILE A N 1
ATOM 1431 C CA . ILE A 1 186 ? -20.366 -21.240 -14.712 1.00 11.89 187 ILE A CA 1
ATOM 1432 C C . ILE A 1 186 ? -21.429 -20.259 -14.995 1.00 11.47 187 ILE A C 1
ATOM 1433 O O . ILE A 1 186 ? -22.571 -20.622 -15.317 1.00 14.30 187 ILE A O 1
ATOM 1438 N N . VAL A 1 187 ? -21.117 -18.991 -14.885 1.00 11.97 188 VAL A N 1
ATOM 1439 C CA . VAL A 1 187 ? -21.977 -17.905 -15.168 1.00 12.13 188 VAL A CA 1
ATOM 1440 C C . VAL A 1 187 ? -21.268 -16.906 -16.010 1.00 13.42 188 VAL A C 1
ATOM 1441 O O . VAL A 1 187 ? -20.187 -16.389 -15.667 1.00 12.29 188 VAL A O 1
ATOM 1445 N N . ASN A 1 188 ? -21.833 -16.601 -17.180 1.00 14.34 189 ASN A N 1
ATOM 1446 C CA . ASN A 1 188 ? -21.209 -15.692 -18.124 1.00 14.27 189 ASN A CA 1
ATOM 1447 C C . ASN A 1 188 ? -19.735 -16.023 -18.461 1.00 13.15 189 ASN A C 1
ATOM 1448 O O . ASN A 1 188 ? -18.859 -15.145 -18.641 1.00 14.64 189 ASN A O 1
ATOM 1453 N N . GLY A 1 189 ? -19.507 -17.342 -18.559 1.00 12.75 190 GLY A N 1
ATOM 1454 C CA . GLY A 1 189 ? -18.227 -17.855 -18.864 1.00 13.42 190 GLY A CA 1
ATOM 1455 C C . GLY A 1 189 ? -17.177 -17.873 -17.799 1.00 13.76 190 GLY A C 1
ATOM 1456 O O . GLY A 1 189 ? -16.065 -18.325 -18.021 1.00 16.31 190 GLY A O 1
ATOM 1457 N N . VAL A 1 190 ? -17.568 -17.428 -16.583 1.00 9.70 191 VAL A N 1
ATOM 1458 C CA . VAL A 1 190 ? -16.689 -17.395 -15.467 1.00 9.93 191 VAL A CA 1
ATOM 1459 C C . VAL A 1 190 ? -17.063 -18.590 -14.506 1.00 8.96 191 VAL A C 1
ATOM 1460 O O . VAL A 1 190 ? -18.233 -18.857 -14.250 1.00 9.14 191 VAL A O 1
ATOM 1464 N N . HIS A 1 191 ? -16.063 -19.309 -14.019 1.00 9.26 192 HIS A N 1
ATOM 1465 C CA . HIS A 1 191 ? -16.248 -20.433 -13.068 1.00 9.02 192 HIS A CA 1
ATOM 1466 C C . HIS A 1 191 ? -16.337 -19.858 -11.655 1.00 8.65 192 HIS A C 1
ATOM 1467 O O . HIS A 1 191 ? -15.555 -18.945 -11.334 1.00 10.28 192 HIS A O 1
ATOM 1474 N N . TYR A 1 192 ? -17.268 -20.380 -10.861 1.00 7.66 193 TYR A N 1
ATOM 1475 C CA . TYR A 1 192 ? -17.407 -19.980 -9.459 1.00 7.30 193 TYR A CA 1
ATOM 1476 C C . TYR A 1 192 ? -17.403 -21.183 -8.559 1.00 7.95 193 TYR A C 1
ATOM 1477 O O . TYR A 1 192 ? -18.119 -22.181 -8.840 1.00 8.24 193 TYR A O 1
ATOM 1486 N N . TYR A 1 193 ? -16.607 -21.158 -7.502 1.00 7.33 194 TYR A N 1
ATOM 1487 C CA . TYR A 1 193 ? -16.457 -22.231 -6.550 1.00 7.84 194 TYR A CA 1
ATOM 1488 C C . TYR A 1 193 ? -16.486 -21.672 -5.161 1.00 7.81 194 TYR A C 1
ATOM 1489 O O . TYR A 1 193 ? -16.064 -20.540 -4.921 1.00 8.07 194 TYR A O 1
ATOM 1498 N N . CYS A 1 194 ? -16.947 -22.477 -4.219 1.00 7.61 195 CYS A N 1
ATOM 1499 C CA . CYS A 1 194 ? -16.876 -22.063 -2.801 1.00 6.43 195 CYS A CA 1
ATOM 1500 C C . CYS A 1 194 ? -16.379 -23.147 -1.878 1.00 7.39 195 CYS A C 1
ATOM 1501 O O . CYS A 1 194 ? -16.579 -24.368 -2.066 1.00 8.50 195 CYS A O 1
ATOM 1504 N N . PHE A 1 195 ? -15.696 -22.670 -0.864 1.00 6.47 196 PHE A N 1
ATOM 1505 C CA . PHE A 1 195 ? -15.263 -23.405 0.311 1.00 7.26 196 PHE A CA 1
ATOM 1506 C C . PHE A 1 195 ? -15.803 -22.651 1.543 1.00 7.26 196 PHE A C 1
ATOM 1507 O O . PHE A 1 195 ? -16.126 -21.476 1.535 1.00 7.68 196 PHE A O 1
ATOM 1515 N N . GLY A 1 196 ? -15.862 -23.349 2.678 1.00 8.06 197 GLY A N 1
ATOM 1516 C CA . GLY A 1 196 ? -16.257 -22.745 3.928 1.00 7.43 197 GLY A CA 1
ATOM 1517 C C . GLY A 1 196 ? -15.933 -23.691 5.057 1.00 8.58 197 GLY A C 1
ATOM 1518 O O . GLY A 1 196 ? -15.193 -24.669 4.833 1.00 8.57 197 GLY A O 1
ATOM 1519 N N . SER A 1 197 ? -16.377 -23.352 6.243 1.00 7.56 198 SER A N 1
ATOM 1520 C CA . SER A 1 197 ? -16.054 -24.135 7.426 1.00 8.42 198 SER A CA 1
ATOM 1521 C C . SER A 1 197 ? -17.052 -23.681 8.464 1.00 8.78 198 SER A C 1
ATOM 1522 O O . SER A 1 197 ? -17.790 -22.694 8.345 1.00 8.49 198 SER A O 1
ATOM 1525 N N . TYR A 1 198 ? -17.095 -24.429 9.594 1.00 7.55 199 TYR A N 1
ATOM 1526 C CA . TYR A 1 198 ? -17.826 -23.954 10.777 1.00 8.65 199 TYR A CA 1
ATOM 1527 C C . TYR A 1 198 ? -17.189 -24.544 12.012 1.00 7.39 199 TYR A C 1
ATOM 1528 O O . TYR A 1 198 ? -16.614 -25.614 11.959 1.00 9.05 199 TYR A O 1
ATOM 1537 N N . ILE A 1 199 ? -17.268 -23.842 13.097 1.00 7.25 200 ILE A N 1
ATOM 1538 C CA . ILE A 1 199 ? -16.591 -24.251 14.361 1.00 8.16 200 ILE A CA 1
ATOM 1539 C C . ILE A 1 199 ? -17.323 -25.566 14.823 1.00 9.32 200 ILE A C 1
ATOM 1540 O O . ILE A 1 199 ? -18.555 -25.604 14.824 1.00 9.40 200 ILE A O 1
ATOM 1545 N N . GLN A 1 200 ? -16.532 -26.525 15.221 1.00 9.07 201 GLN A N 1
ATOM 1546 C CA . GLN A 1 200 ? -17.060 -27.902 15.646 1.00 10.00 201 GLN A CA 1
ATOM 1547 C C . GLN A 1 200 ? -16.213 -28.354 16.796 1.00 12.60 201 GLN A C 1
ATOM 1548 O O . GLN A 1 200 ? -15.018 -28.069 16.914 1.00 13.01 201 GLN A O 1
ATOM 1554 N N . GLY A 1 201 ? -16.839 -29.211 17.574 1.00 14.27 202 GLY A N 1
ATOM 1555 C CA . GLY A 1 201 ? -16.102 -29.885 18.650 1.00 13.59 202 GLY A CA 1
ATOM 1556 C C . GLY A 1 201 ? -15.920 -29.072 19.864 1.00 15.35 202 GLY A C 1
ATOM 1557 O O . GLY A 1 201 ? -16.121 -27.837 19.915 1.00 17.02 202 GLY A O 1
ATOM 1558 N N . LEU A 1 202 ? -15.536 -29.732 20.964 1.00 16.64 203 LEU A N 1
ATOM 1559 C CA . LEU A 1 202 ? -15.224 -29.006 22.185 1.00 17.47 203 LEU A CA 1
ATOM 1560 C C . LEU A 1 202 ? -13.832 -28.401 22.116 1.00 15.45 203 LEU A C 1
ATOM 1561 O O . LEU A 1 202 ? -12.977 -29.013 21.461 1.00 17.08 203 LEU A O 1
ATOM 1566 N N . ILE A 1 203 ? -13.598 -27.256 22.733 1.00 16.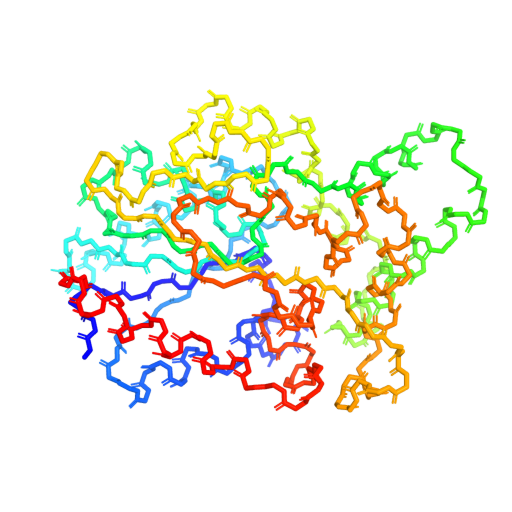07 204 ILE A N 1
ATOM 1567 C CA . ILE A 1 203 ? -12.410 -26.511 22.557 1.00 17.41 204 ILE A CA 1
ATOM 1568 C C . ILE A 1 203 ? -11.165 -27.313 22.991 1.00 19.19 204 ILE A C 1
ATOM 1569 O O . ILE A 1 203 ? -10.107 -27.179 22.411 1.00 17.34 204 ILE A O 1
ATOM 1574 N N . ALA A 1 204 ? -11.303 -28.199 23.989 1.00 18.72 205 ALA A N 1
ATOM 1575 C CA . ALA A 1 204 ? -10.094 -28.938 24.411 1.00 21.27 205 ALA A CA 1
ATOM 1576 C C . ALA A 1 204 ? -9.470 -29.832 23.338 1.00 21.32 205 ALA A C 1
ATOM 1577 O O . ALA A 1 204 ? -8.315 -30.189 23.506 1.00 23.49 205 ALA A O 1
ATOM 1579 N N . GLY A 1 205 ? -10.191 -30.230 22.286 1.00 17.79 206 GLY A N 1
ATOM 1580 C CA . GLY A 1 205 ? -9.713 -31.085 21.253 1.00 19.04 206 GLY A CA 1
ATOM 1581 C C . GLY A 1 205 ? -9.026 -30.340 20.123 1.00 17.90 206 GLY A C 1
ATOM 1582 O O . GLY A 1 205 ? -8.647 -30.961 19.148 1.00 20.46 206 GLY A O 1
ATOM 1583 N N . GLU A 1 206 ? -8.899 -29.017 20.255 1.00 17.28 207 GLU A N 1
ATOM 1584 C CA . GLU A 1 206 ? -8.492 -28.142 19.076 1.00 16.76 207 GLU A CA 1
ATOM 1585 C C . GLU A 1 206 ? -6.994 -28.185 18.635 1.00 17.86 207 GLU A C 1
ATOM 1586 O O . GLU A 1 206 ? -6.636 -27.605 17.570 1.00 18.72 207 GLU A O 1
ATOM 1592 N N . LYS A 1 207 ? -6.117 -28.781 19.477 1.00 18.30 208 LYS A N 1
ATOM 1593 C CA . LYS A 1 207 ? -4.697 -28.964 19.095 1.00 16.96 208 LYS A CA 1
ATOM 1594 C C . LYS A 1 207 ? -3.972 -27.612 19.029 1.00 15.03 208 LYS A C 1
ATOM 1595 O O . LYS A 1 207 ? -3.942 -26.879 19.980 1.00 16.67 208 LYS A O 1
ATOM 1601 N N . GLY A 1 208 ? -3.429 -27.250 17.880 1.00 16.48 209 GLY A N 1
ATOM 1602 C CA . GLY A 1 208 ? -2.770 -25.985 17.691 1.00 14.64 209 GLY A CA 1
ATOM 1603 C C . GLY A 1 208 ? -3.460 -24.736 18.080 1.00 13.15 209 GLY A C 1
ATOM 1604 O O . GLY A 1 208 ? -2.899 -23.816 18.609 1.00 14.53 209 GLY A O 1
ATOM 1605 N N . ASN A 1 209 ? -4.806 -24.761 17.888 1.00 13.61 210 ASN A N 1
ATOM 1606 C CA . ASN A 1 209 ? -5.605 -23.668 18.287 1.00 13.77 210 ASN A CA 1
ATOM 1607 C C . ASN A 1 209 ? -5.625 -23.398 19.763 1.00 13.82 210 ASN A C 1
ATOM 1608 O O . ASN A 1 209 ? -5.951 -22.323 20.163 1.00 14.73 210 ASN A O 1
ATOM 1613 N N . LEU A 1 210 ? -5.196 -24.405 20.595 1.00 15.53 211 LEU A N 1
ATOM 1614 C CA . LEU A 1 210 ? -5.066 -24.078 22.015 1.00 17.37 211 LEU A CA 1
ATOM 1615 C C . LEU A 1 210 ? -4.006 -23.040 22.341 1.00 17.36 211 LEU A C 1
ATOM 1616 O O . LEU A 1 210 ? -4.031 -22.437 23.401 1.00 20.48 211 LEU A O 1
ATOM 1621 N N . LEU A 1 211 ? -3.119 -22.743 21.378 1.00 16.60 212 LEU A N 1
ATOM 1622 C CA . LEU A 1 211 ? -2.095 -21.709 21.536 1.00 17.20 212 LEU A CA 1
ATOM 1623 C C . LEU A 1 211 ? -2.414 -20.373 20.849 1.00 15.32 212 LEU A C 1
ATOM 1624 O O . LEU A 1 211 ? -1.663 -19.392 20.885 1.00 15.86 212 LEU A O 1
ATOM 1629 N N . ASP A 1 212 ? -3.637 -20.302 20.267 1.00 13.93 213 ASP A N 1
ATOM 1630 C CA . ASP A 1 212 ? -4.015 -19.184 19.458 1.00 12.88 213 ASP A CA 1
ATOM 1631 C C . ASP A 1 212 ? -5.140 -18.428 20.167 1.00 13.80 213 ASP A C 1
ATOM 1632 O O . ASP A 1 212 ? -6.297 -18.901 20.158 1.00 12.92 213 ASP A O 1
ATOM 1637 N N . PRO A 1 213 ? -4.865 -17.240 20.731 1.00 14.74 214 PRO A N 1
ATOM 1638 C CA . PRO A 1 213 ? -5.874 -16.558 21.494 1.00 15.47 214 PRO A CA 1
ATOM 1639 C C . PRO A 1 213 ? -7.101 -16.097 20.671 1.00 14.13 214 PRO A C 1
ATOM 1640 O O . PRO A 1 213 ? -8.146 -15.871 21.254 1.00 16.03 214 PRO A O 1
ATOM 1644 N N . THR A 1 214 ? -6.966 -16.066 19.347 1.00 12.65 215 THR A N 1
ATOM 1645 C CA . THR A 1 214 ? -8.079 -15.679 18.566 1.00 11.53 215 THR A CA 1
ATOM 1646 C C . THR A 1 214 ? -9.166 -16.760 18.525 1.00 13.50 215 THR A C 1
ATOM 1647 O O . THR A 1 214 ? -10.295 -16.447 18.221 1.00 11.75 215 THR A O 1
ATOM 1651 N N . HIS A 1 215 ? -8.836 -17.996 18.766 1.00 12.13 216 HIS A N 1
ATOM 1652 C CA . HIS A 1 215 ? -9.817 -19.110 18.577 1.00 10.16 216 HIS A CA 1
ATOM 1653 C C . HIS A 1 215 ? -10.948 -19.056 19.577 1.00 11.60 216 HIS A C 1
ATOM 1654 O O . HIS A 1 215 ? -12.131 -19.134 19.244 1.00 10.03 216 HIS A O 1
ATOM 1661 N N . ALA A 1 216 ? -10.606 -18.846 20.827 1.00 11.84 217 ALA A N 1
ATOM 1662 C CA . ALA A 1 216 ? -11.636 -18.762 21.828 1.00 12.64 217 ALA A CA 1
ATOM 1663 C C . ALA A 1 216 ? -12.501 -17.551 21.638 1.00 12.01 217 ALA A C 1
ATOM 1664 O O . ALA A 1 216 ? -13.699 -17.658 21.852 1.00 12.64 217 ALA A O 1
ATOM 1666 N N . ALA A 1 217 ? -11.936 -16.492 21.090 1.00 11.49 218 ALA A N 1
ATOM 1667 C CA . ALA A 1 217 ? -12.719 -15.326 20.744 1.00 11.32 218 ALA A CA 1
ATOM 1668 C C . ALA A 1 217 ? -13.728 -15.659 19.654 1.00 10.09 218 ALA A C 1
ATOM 1669 O O . ALA A 1 217 ? -14.848 -15.192 19.714 1.00 10.67 218 ALA A O 1
ATOM 1671 N N . MET A 1 218 ? -13.280 -16.332 18.614 1.00 10.12 219 MET A N 1
ATOM 1672 C CA . MET A 1 218 ? -14.196 -16.748 17.542 1.00 9.91 219 MET A CA 1
ATOM 1673 C C . MET A 1 218 ? -15.320 -17.601 18.103 1.00 10.98 219 MET A C 1
ATOM 1674 O O . MET A 1 218 ? -16.449 -17.524 17.659 1.00 10.45 219 MET A O 1
ATOM 1679 N N . ARG A 1 219 ? -14.987 -18.456 19.073 1.00 10.02 220 ARG A N 1
ATOM 1680 C CA . ARG A 1 219 ? -16.005 -19.315 19.687 1.00 10.40 220 ARG A CA 1
ATOM 1681 C C . ARG A 1 219 ? -16.964 -18.476 20.445 1.00 10.58 220 ARG A C 1
ATOM 1682 O O . ARG A 1 219 ? -18.158 -18.811 20.456 1.00 11.70 220 ARG A O 1
ATOM 1690 N N . VAL A 1 220 ? -16.555 -17.428 21.132 1.00 10.24 221 VAL A N 1
ATOM 1691 C CA . VAL A 1 220 ? -17.524 -16.549 21.821 1.00 10.46 221 VAL A CA 1
ATOM 1692 C C . VAL A 1 220 ? -18.497 -15.937 20.752 1.00 11.60 221 VAL A C 1
ATOM 1693 O O . VAL A 1 220 ? -19.731 -15.992 20.854 1.00 10.69 221 VAL A O 1
ATOM 1697 N N . LEU A 1 221 ? -17.934 -15.390 19.676 1.00 10.35 222 LEU A N 1
ATOM 1698 C CA . LEU A 1 221 ? -18.775 -14.762 18.682 1.00 9.51 222 LEU A CA 1
ATOM 1699 C C . LEU A 1 221 ? -19.734 -15.745 18.020 1.00 8.87 222 LEU A C 1
ATOM 1700 O O . LEU A 1 221 ? -20.877 -15.374 17.759 1.00 8.74 222 LEU A O 1
ATOM 1705 N N . ASN A 1 222 ? -19.301 -16.957 17.794 1.00 8.72 223 ASN A N 1
ATOM 1706 C CA . ASN A 1 222 ? -20.140 -18.037 17.227 1.00 8.44 223 ASN A CA 1
ATOM 1707 C C . ASN A 1 222 ? -21.477 -18.259 17.990 1.00 9.44 223 ASN A C 1
ATOM 1708 O O . ASN A 1 222 ? -22.491 -18.540 17.360 1.00 9.52 223 ASN A O 1
ATOM 1713 N N . THR A 1 223 ? -21.424 -18.003 19.315 1.00 10.09 224 THR A N 1
ATOM 1714 C CA . THR A 1 223 ? -22.596 -18.220 20.116 1.00 11.70 224 THR A CA 1
ATOM 1715 C C . THR A 1 223 ? -23.655 -17.200 19.897 1.00 12.76 224 THR A C 1
ATOM 1716 O O . THR A 1 223 ? -24.834 -17.430 20.306 1.00 14.38 224 THR A O 1
ATOM 1720 N N . PHE A 1 224 ? -23.415 -16.098 19.194 1.00 11.32 225 PHE A N 1
ATOM 1721 C CA . PHE A 1 224 ? -24.412 -15.033 18.991 1.00 12.73 225 PHE A CA 1
ATOM 1722 C C . PHE A 1 224 ? -25.116 -15.140 17.657 1.00 13.44 225 PHE A C 1
ATOM 1723 O O . PHE A 1 224 ? -25.901 -14.230 17.330 1.00 16.83 225 PHE A O 1
ATOM 1731 N N . PHE A 1 225 ? -24.870 -16.142 16.857 1.00 11.22 226 PHE A N 1
ATOM 1732 C CA . PHE A 1 225 ? -25.503 -16.302 15.581 1.00 10.47 226 PHE A CA 1
ATOM 1733 C C . PHE A 1 225 ? -26.788 -17.073 15.755 1.00 10.29 226 PHE A C 1
ATOM 1734 O O . PHE A 1 225 ? -26.822 -18.098 16.442 1.00 11.58 226 PHE A O 1
ATOM 1742 N N . THR A 1 226 ? -27.772 -16.722 14.959 1.00 9.50 227 THR A N 1
ATOM 1743 C CA . THR A 1 226 ? -28.931 -17.622 14.736 1.00 10.19 227 THR A CA 1
ATOM 1744 C C . THR A 1 226 ? -28.567 -18.811 13.928 1.00 10.86 227 THR A C 1
ATOM 1745 O O . THR A 1 226 ? -29.131 -19.919 14.155 1.00 13.50 227 THR A O 1
ATOM 1749 N N . GLU A 1 227 ? -27.646 -18.671 12.949 1.00 8.84 228 GLU A N 1
ATOM 1750 C CA . GLU A 1 227 ? -27.213 -19.829 12.197 1.00 8.04 228 GLU A CA 1
ATOM 1751 C C . GLU A 1 227 ? -26.202 -20.576 13.057 1.00 8.04 228 GLU A C 1
ATOM 1752 O O . GLU A 1 227 ? -25.075 -20.079 13.277 1.00 9.07 228 GLU A O 1
ATOM 1758 N N . LYS A 1 228 ? -26.560 -21.756 13.522 1.00 7.90 229 LYS A N 1
ATOM 1759 C CA . LYS A 1 228 ? -25.670 -22.478 14.425 1.00 8.94 229 LYS A CA 1
ATOM 1760 C C . LYS A 1 228 ? -24.304 -22.784 13.837 1.00 7.79 229 LYS A C 1
ATOM 1761 O O . LYS A 1 228 ? -23.319 -22.698 14.501 1.00 8.67 229 LYS A O 1
ATOM 1767 N N . GLN A 1 229 ? -24.341 -23.207 12.592 1.00 7.73 230 GLN A N 1
ATOM 1768 C CA . GLN A 1 229 ? -23.118 -23.567 11.846 1.00 7.90 230 GLN A CA 1
ATOM 1769 C C . GLN A 1 229 ? -22.475 -22.251 11.344 1.00 7.77 230 GLN A C 1
ATOM 1770 O O . GLN A 1 229 ? -22.964 -21.692 10.350 1.00 8.11 230 GLN A O 1
ATOM 1776 N N . ASN A 1 230 ? -21.447 -21.797 12.049 1.00 7.38 231 ASN A N 1
ATOM 1777 C CA . ASN A 1 230 ? -20.825 -20.536 11.632 1.00 6.62 231 ASN A CA 1
ATOM 1778 C C . ASN A 1 230 ? -19.350 -20.610 12.012 1.00 7.31 231 ASN A C 1
ATOM 1779 O O . ASN A 1 230 ? -18.931 -21.406 12.883 1.00 7.30 231 ASN A O 1
ATOM 1784 N N . ASP A 1 231 ? -18.566 -19.699 11.383 1.00 6.94 232 ASP A N 1
ATOM 1785 C CA . ASP A 1 231 ? -17.133 -19.708 11.643 1.00 6.65 232 ASP A CA 1
ATOM 1786 C C . ASP A 1 231 ? -16.660 -18.641 12.635 1.00 7.10 232 ASP A C 1
ATOM 1787 O O . ASP A 1 231 ? -15.441 -18.425 12.802 1.00 7.98 232 ASP A O 1
ATOM 1792 N N . GLY A 1 232 ? -17.612 -17.989 13.310 1.00 7.44 233 GLY A N 1
ATOM 1793 C CA . GLY A 1 232 ? -17.371 -16.881 14.197 1.00 7.07 233 GLY A CA 1
ATOM 1794 C C . GLY A 1 232 ? -17.671 -15.526 13.622 1.00 8.02 233 GLY A C 1
ATOM 1795 O O . GLY A 1 232 ? -17.923 -14.574 14.319 1.00 8.93 233 GLY A O 1
ATOM 1796 N N . LEU A 1 233 ? -17.551 -15.377 12.284 1.00 7.46 234 LEU A N 1
ATOM 1797 C CA . LEU A 1 233 ? -17.867 -14.154 11.545 1.00 9.16 234 LEU A CA 1
ATOM 1798 C C . LEU A 1 233 ? -19.003 -14.357 10.584 1.00 8.64 234 LEU A C 1
ATOM 1799 O O . LEU A 1 233 ? -19.725 -13.427 10.339 1.00 8.62 234 LEU A O 1
ATOM 1804 N N . VAL A 1 234 ? -19.087 -15.485 9.899 1.00 7.41 235 VAL A N 1
ATOM 1805 C CA . VAL A 1 234 ? -20.098 -15.699 8.893 1.00 8.66 235 VAL A CA 1
ATOM 1806 C C . VAL A 1 234 ? -20.748 -17.067 9.055 1.00 7.39 235 VAL A C 1
ATOM 1807 O O . VAL A 1 234 ? -20.068 -18.046 9.378 1.00 7.33 235 VAL A O 1
ATOM 1811 N N . GLY A 1 235 ? -22.058 -17.123 8.860 1.00 7.21 236 GLY A N 1
ATOM 1812 C CA . GLY A 1 235 ? -22.774 -18.363 8.766 1.00 7.77 236 GLY A CA 1
ATOM 1813 C C . GLY A 1 235 ? -22.445 -19.205 7.593 1.00 7.18 236 GLY A C 1
ATOM 1814 O O . GLY A 1 235 ? -22.202 -18.694 6.521 1.00 7.42 236 GLY A O 1
ATOM 1815 N N . ARG A 1 236 ? -22.424 -20.543 7.772 1.00 6.41 237 ARG A N 1
ATOM 1816 C CA . ARG A 1 236 ? -22.127 -21.439 6.710 1.00 7.01 237 ARG A CA 1
ATOM 1817 C C . ARG A 1 236 ? -22.977 -21.162 5.470 1.00 7.26 237 ARG A C 1
ATOM 1818 O O . ARG A 1 236 ? -22.407 -21.126 4.342 1.00 6.63 237 ARG A O 1
ATOM 1826 N N . SER A 1 237 ? -24.298 -20.992 5.572 1.00 6.93 238 SER A N 1
ATOM 1827 C CA . SER A 1 237 ? -25.116 -20.725 4.410 1.00 7.61 238 SER A CA 1
ATOM 1828 C C . SER A 1 237 ? -24.693 -19.463 3.657 1.00 7.38 238 SER A C 1
ATOM 1829 O O . SER A 1 237 ? -24.829 -19.380 2.457 1.00 7.41 238 SER A O 1
ATOM 1832 N N . SER A 1 238 ? -24.230 -18.462 4.418 1.00 6.69 239 SER A N 1
ATOM 1833 C CA . SER A 1 238 ? -23.931 -17.138 3.803 1.00 6.53 239 SER A CA 1
ATOM 1834 C C . SER A 1 238 ? -22.679 -17.236 2.937 1.00 5.85 239 SER A C 1
ATOM 1835 O O . SER A 1 238 ? -22.515 -16.413 2.029 1.00 5.62 239 SER A O 1
ATOM 1838 N N . MET A 1 239 ? -21.844 -18.214 3.183 1.00 5.99 240 MET A N 1
ATOM 1839 C CA . MET A 1 239 ? -20.601 -18.372 2.389 1.00 5.69 240 MET A CA 1
ATOM 1840 C C . MET A 1 239 ? -20.828 -18.850 0.993 1.00 6.56 240 MET A C 1
ATOM 1841 O O . MET A 1 239 ? -19.965 -18.699 0.150 1.00 6.58 240 MET A O 1
ATOM 1846 N N . ARG A 1 240 ? -21.974 -19.429 0.705 1.00 6.66 241 ARG A N 1
ATOM 1847 C CA . ARG A 1 240 ? -22.159 -20.123 -0.571 1.00 7.02 241 ARG A CA 1
ATOM 1848 C C . ARG A 1 240 ? -22.144 -19.223 -1.787 1.00 6.35 241 ARG A C 1
ATOM 1849 O O . ARG A 1 240 ? -22.752 -18.175 -1.791 1.00 6.73 241 ARG A O 1
ATOM 1857 N N . LEU A 1 241 ? -21.441 -19.664 -2.842 1.00 5.80 242 LEU A N 1
ATOM 1858 C CA . LEU A 1 241 ? -21.277 -18.987 -4.093 1.00 6.20 242 LEU A CA 1
ATOM 1859 C C . LEU A 1 241 ? -20.835 -20.046 -5.100 1.00 6.81 242 LEU A C 1
ATOM 1860 O O . LEU A 1 241 ? -19.809 -20.704 -4.913 1.00 7.55 242 LEU A O 1
ATOM 1865 N N . GLY A 1 242 ? -21.578 -20.171 -6.180 1.00 7.07 243 GLY A N 1
AT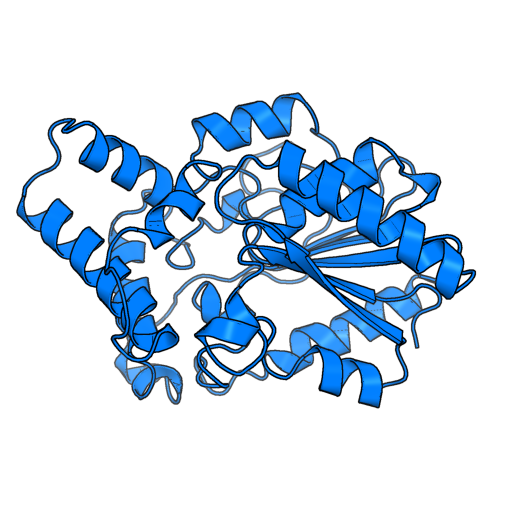OM 1866 C CA . GLY A 1 242 ? -21.149 -21.161 -7.260 1.00 7.35 243 GLY A CA 1
ATOM 1867 C C . GLY A 1 242 ? -21.143 -22.562 -6.726 1.00 8.15 243 GLY A C 1
ATOM 1868 O O . GLY A 1 242 ? -21.960 -22.926 -5.798 1.00 8.99 243 GLY A O 1
ATOM 1869 N N . LYS A 1 243 ? -20.326 -23.388 -7.308 1.00 7.66 244 LYS A N 1
ATOM 1870 C CA . LYS A 1 243 ? -20.264 -24.790 -6.954 1.00 8.62 244 LYS A CA 1
ATOM 1871 C C . LYS A 1 243 ? -19.506 -25.083 -5.658 1.00 8.18 244 LYS A C 1
ATOM 1872 O O . LYS A 1 243 ? -18.351 -24.637 -5.506 1.00 9.09 244 LYS A O 1
ATOM 1878 N N . LEU A 1 244 ? -20.168 -25.765 -4.697 1.00 8.29 245 LEU A N 1
ATOM 1879 C CA . LEU A 1 244 ? -19.521 -26.170 -3.476 1.00 9.45 245 LEU A CA 1
ATOM 1880 C C . LEU A 1 244 ? -18.425 -27.202 -3.737 1.00 10.50 245 LEU A C 1
ATOM 1881 O O . LEU A 1 244 ? -18.671 -28.232 -4.391 1.00 12.07 245 LEU A O 1
ATOM 1886 N N . ILE A 1 245 ? -17.235 -26.962 -3.216 1.00 9.56 246 ILE A N 1
ATOM 1887 C CA . ILE A 1 245 ? -16.204 -27.946 -3.102 1.00 9.51 246 ILE A CA 1
ATOM 1888 C C . ILE A 1 245 ? -16.266 -28.641 -1.767 1.00 10.75 246 ILE A C 1
ATOM 1889 O O . ILE A 1 245 ? -16.604 -29.835 -1.655 1.00 12.32 246 ILE A O 1
ATOM 1894 N N . LYS A 1 246 ? -16.012 -27.963 -0.687 1.00 8.65 247 LYS A N 1
ATOM 1895 C CA . LYS A 1 246 ? -16.062 -28.495 0.680 1.00 9.54 247 LYS A CA 1
ATOM 1896 C C . LYS A 1 246 ? -16.271 -27.363 1.691 1.00 9.31 247 LYS A C 1
ATOM 1897 O O . LYS A 1 246 ? -15.554 -26.326 1.615 1.00 9.65 247 LYS A O 1
ATOM 1903 N N . ASP A 1 247 ? -17.189 -27.552 2.619 1.00 9.17 248 ASP A N 1
ATOM 1904 C CA . ASP A 1 247 ? -17.474 -26.553 3.626 1.00 9.15 248 ASP A CA 1
ATOM 1905 C C . ASP A 1 247 ? -17.686 -27.041 5.034 1.00 9.02 248 ASP A C 1
ATOM 1906 O O . ASP A 1 247 ? -18.302 -26.290 5.829 1.00 11.51 248 ASP A O 1
ATOM 1911 N N . ASP A 1 248 ? -17.175 -28.243 5.320 1.00 10.48 249 ASP A N 1
ATOM 1912 C CA . ASP A 1 248 ? -17.404 -28.769 6.655 1.00 10.92 249 ASP A CA 1
ATOM 1913 C C . ASP A 1 248 ? -16.144 -28.972 7.415 1.00 11.28 249 ASP A C 1
ATOM 1914 O O . ASP A 1 248 ? -16.121 -29.620 8.456 1.00 12.41 249 ASP A O 1
ATOM 1919 N N . TYR A 1 249 ? -15.072 -28.272 7.004 1.00 9.81 250 TYR A N 1
ATOM 1920 C CA . TYR A 1 249 ? -13.898 -28.163 7.828 1.00 9.69 250 TYR A CA 1
ATOM 1921 C C . TYR A 1 249 ? -14.277 -27.603 9.218 1.00 9.46 250 TYR A C 1
ATOM 1922 O O . TYR A 1 249 ? -15.117 -26.711 9.358 1.00 9.13 250 TYR A O 1
ATOM 1931 N N . ALA A 1 250 ? -13.580 -28.107 10.252 1.00 10.30 251 ALA A N 1
ATOM 1932 C CA . ALA A 1 250 ? -13.832 -27.707 11.636 1.00 9.76 251 ALA A CA 1
ATOM 1933 C C . ALA A 1 250 ? -12.837 -26.618 11.974 1.00 10.52 251 ALA A C 1
ATOM 1934 O O . ALA A 1 250 ? -11.891 -26.799 12.666 1.00 11.33 251 ALA A O 1
ATOM 1936 N N . GLN A 1 251 ? -13.130 -25.435 11.481 1.00 8.47 252 GLN A N 1
ATOM 1937 C CA . GLN A 1 251 ? -12.186 -24.319 11.416 1.00 8.26 252 GLN A CA 1
ATOM 1938 C C . GLN A 1 251 ? -12.942 -23.028 11.628 1.00 8.42 252 GLN A C 1
ATOM 1939 O O . GLN A 1 251 ? -14.068 -22.882 11.089 1.00 8.06 252 GLN A O 1
ATOM 1945 N N . ASP A 1 252 ? -12.391 -22.085 12.361 1.00 7.93 253 ASP A N 1
ATOM 1946 C CA . ASP A 1 252 ? -12.926 -20.754 12.457 1.00 6.79 253 ASP A CA 1
ATOM 1947 C C . ASP A 1 252 ? -12.503 -19.864 11.233 1.00 6.82 253 ASP A C 1
ATOM 1948 O O . ASP A 1 252 ? -11.806 -20.334 10.321 1.00 6.99 253 ASP A O 1
ATOM 1953 N N . HIS A 1 253 ? -13.067 -18.643 11.193 1.00 6.79 254 HIS A N 1
ATOM 1954 C CA . HIS A 1 253 ? -12.893 -17.786 10.018 1.00 6.93 254 HIS A CA 1
ATOM 1955 C C . HIS A 1 253 ? -11.469 -17.556 9.665 1.00 7.98 254 HIS A C 1
ATOM 1956 O O . HIS A 1 253 ? -11.140 -17.537 8.491 1.00 8.60 254 HIS A O 1
ATOM 1963 N N . ILE A 1 254 ? -10.648 -17.387 10.689 1.00 8.25 255 ILE A N 1
ATOM 1964 C CA . ILE A 1 254 ? -9.239 -17.072 10.347 1.00 9.92 255 ILE A CA 1
ATOM 1965 C C . ILE A 1 254 ? -8.323 -18.278 10.281 1.00 9.49 255 ILE A C 1
ATOM 1966 O O . ILE A 1 254 ? -7.344 -18.295 9.569 1.00 7.85 255 ILE A O 1
ATOM 1971 N N . ASP A 1 255 ? -8.766 -19.378 10.863 1.00 8.76 256 ASP A N 1
ATOM 1972 C CA . ASP A 1 255 ? -8.141 -20.678 10.637 1.00 8.82 256 ASP A CA 1
ATOM 1973 C C . ASP A 1 255 ? -8.060 -20.964 9.132 1.00 8.58 256 ASP A C 1
ATOM 1974 O O . ASP A 1 255 ? -7.152 -21.594 8.583 1.00 9.09 25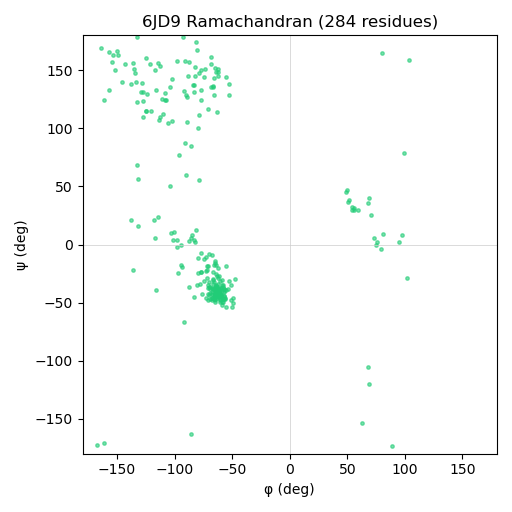6 ASP A O 1
ATOM 1979 N N . MET A 1 256 ? -9.122 -20.571 8.368 1.00 7.87 257 MET A N 1
ATOM 1980 C CA . MET A 1 256 ? -9.191 -20.860 6.961 1.00 7.76 257 MET A CA 1
ATOM 1981 C C . MET A 1 256 ? -8.236 -20.112 6.074 1.00 7.86 257 MET A C 1
ATOM 1982 O O . MET A 1 256 ? -8.092 -20.415 4.909 1.00 8.18 257 MET A O 1
ATOM 1987 N N . VAL A 1 257 ? -7.537 -19.142 6.646 1.00 8.73 258 VAL A N 1
ATOM 1988 C CA . VAL A 1 257 ? -6.366 -18.489 6.025 1.00 8.72 258 VAL A CA 1
ATOM 1989 C C . VAL A 1 257 ? -5.111 -18.801 6.832 1.00 8.89 258 VAL A C 1
ATOM 1990 O O . VAL A 1 257 ? -4.085 -18.063 6.690 1.00 9.53 258 VAL A O 1
ATOM 1994 N N . ASN A 1 258 ? -5.160 -19.908 7.570 1.00 7.64 259 ASN A N 1
ATOM 1995 C CA . ASN A 1 258 ? -3.942 -20.453 8.215 1.00 8.60 259 ASN A CA 1
ATOM 1996 C C . ASN A 1 258 ? -3.454 -19.538 9.311 1.00 8.91 259 ASN A C 1
ATOM 1997 O O . ASN A 1 258 ? -2.202 -19.484 9.526 1.00 9.13 259 ASN A O 1
ATOM 2002 N N . GLN A 1 259 ? -4.342 -18.886 10.065 1.00 8.58 260 GLN A N 1
ATOM 2003 C CA . GLN A 1 259 ? -4.019 -17.904 11.073 1.00 8.85 260 GLN A CA 1
ATOM 2004 C C . GLN A 1 259 ? -4.455 -18.374 12.477 1.00 9.66 260 GLN A C 1
ATOM 2005 O O . GLN A 1 259 ? -5.484 -19.102 12.604 1.00 9.66 260 GLN A O 1
ATOM 2011 N N . VAL A 1 260 ? -3.747 -17.952 13.534 1.00 9.72 261 VAL A N 1
ATOM 2012 C CA . VAL A 1 260 ? -2.644 -16.996 13.478 1.00 10.89 261 VAL A CA 1
ATOM 2013 C C . VAL A 1 260 ? -1.358 -17.759 13.249 1.00 11.55 261 VAL A C 1
ATOM 2014 O O . VAL A 1 260 ? -1.024 -18.707 14.008 1.00 13.06 261 VAL A O 1
ATOM 2018 N N . ALA A 1 261 ? -0.596 -17.397 12.245 1.00 10.59 262 ALA A N 1
ATOM 2019 C CA . ALA A 1 261 ? 0.730 -18.003 12.005 1.00 13.29 262 ALA A CA 1
ATOM 2020 C C . ALA A 1 261 ? 0.744 -19.516 12.032 1.00 13.18 262 ALA A C 1
ATOM 2021 O O . ALA A 1 261 ? 1.638 -20.129 12.686 1.00 14.60 262 ALA A O 1
ATOM 2023 N N . GLY A 1 262 ? -0.210 -20.198 11.380 1.00 11.82 263 GLY A N 1
ATOM 2024 C CA . GLY A 1 262 ? -0.282 -21.589 11.276 1.00 11.21 263 GLY A CA 1
ATOM 2025 C C . GLY A 1 262 ? -0.863 -22.334 12.423 1.00 10.81 263 GLY A C 1
ATOM 2026 O O . GLY A 1 262 ? -0.888 -23.556 12.331 1.00 12.70 263 GLY A O 1
ATOM 2027 N N . LEU A 1 263 ? -1.433 -21.632 13.380 1.00 10.72 264 LEU A N 1
ATOM 2028 C CA . LEU A 1 263 ? -2.144 -22.248 14.508 1.00 12.45 264 LEU A CA 1
ATOM 2029 C C . LEU A 1 263 ? -3.626 -22.436 14.078 1.00 11.81 264 LEU A C 1
ATOM 2030 O O . LEU A 1 263 ? -4.347 -21.427 14.069 1.00 10.87 264 LEU A O 1
ATOM 2035 N N . VAL A 1 264 ? -3.984 -23.679 13.791 1.00 10.99 265 VAL A N 1
ATOM 2036 C CA . VAL A 1 264 ? -5.297 -23.998 13.254 1.00 11.07 265 VAL A CA 1
ATOM 2037 C C . VAL A 1 264 ? -5.898 -25.158 13.994 1.00 15.29 265 VAL A C 1
ATOM 2038 O O . VAL A 1 264 ? -5.266 -25.679 14.946 1.00 13.17 265 VAL A O 1
ATOM 2042 N N . GLY A 1 265 ? -7.104 -25.548 13.644 1.00 13.01 266 GLY A N 1
ATOM 2043 C CA . GLY A 1 265 ? -7.726 -26.650 14.390 1.00 13.35 266 GLY A CA 1
ATOM 2044 C C . GLY A 1 265 ? -7.282 -28.025 13.917 1.00 12.97 266 GLY A C 1
ATOM 2045 O O . GLY A 1 265 ? -7.112 -28.319 12.756 1.00 14.57 266 GLY A O 1
ATOM 2046 N N . TYR A 1 266 ? -7.169 -28.953 14.894 1.00 13.73 267 TYR A N 1
ATOM 2047 C CA . TYR A 1 266 ? -7.181 -30.373 14.632 1.00 15.36 267 TYR A CA 1
ATOM 2048 C C . TYR A 1 266 ? -6.091 -30.969 13.694 1.00 16.44 267 TYR A C 1
ATOM 2049 O O . TYR A 1 266 ? -6.341 -31.895 12.944 1.00 19.91 267 TYR A O 1
ATOM 2058 N N . ASN A 1 267 ? -4.958 -30.311 13.708 1.00 17.65 268 ASN A N 1
ATOM 2059 C CA . ASN A 1 267 ? -3.862 -30.646 12.808 1.00 19.60 268 ASN A CA 1
ATOM 2060 C C . ASN A 1 267 ? -4.232 -30.668 11.338 1.00 22.12 268 ASN A C 1
ATOM 2061 O O . ASN A 1 267 ? -3.600 -31.358 10.539 1.00 23.89 268 ASN A O 1
ATOM 2066 N N . GLU A 1 268 ? -5.217 -29.861 10.915 1.00 16.97 269 GLU A N 1
ATOM 2067 C CA . GLU A 1 268 ? -5.669 -29.842 9.529 1.00 16.92 269 GLU A CA 1
ATOM 2068 C C . GLU A 1 268 ? -4.582 -29.100 8.711 1.00 16.89 269 GLU A C 1
ATOM 2069 O O . GLU A 1 268 ? -4.009 -28.129 9.170 1.00 17.62 269 GLU A O 1
ATOM 2075 N N . ASP A 1 269 ? -4.375 -29.558 7.505 1.00 16.30 270 ASP A N 1
ATOM 2076 C CA . ASP A 1 269 ? -3.431 -28.912 6.575 1.00 16.05 270 ASP A CA 1
ATOM 2077 C C . ASP A 1 269 ? -4.215 -27.880 5.755 1.00 12.66 270 ASP A C 1
ATOM 2078 O O . ASP A 1 269 ? -4.726 -28.166 4.678 1.00 13.35 270 ASP A O 1
ATOM 2083 N N . ILE A 1 270 ? -4.307 -26.663 6.339 1.00 12.40 271 ILE A N 1
ATOM 2084 C CA . ILE A 1 270 ? -5.031 -25.581 5.613 1.00 10.82 271 ILE A CA 1
ATOM 2085 C C . ILE A 1 270 ? -4.396 -25.217 4.265 1.00 10.50 271 ILE A C 1
ATOM 2086 O O . ILE A 1 270 ? -5.109 -25.037 3.281 1.00 9.56 271 ILE A O 1
ATOM 2091 N N . VAL A 1 271 ? -3.047 -25.131 4.251 1.00 12.04 272 VAL A N 1
ATOM 2092 C CA . VAL A 1 271 ? -2.409 -24.773 3.016 1.00 11.99 272 VAL A CA 1
ATOM 2093 C C . VAL A 1 271 ? -2.757 -25.732 1.899 1.00 12.06 272 VAL A C 1
ATOM 2094 O O . VAL A 1 271 ? -2.965 -25.397 0.707 1.00 11.30 272 VAL A O 1
ATOM 2098 N N . ALA A 1 272 ? -2.878 -27.038 2.261 1.00 12.17 273 ALA A N 1
ATOM 2099 C CA . ALA A 1 272 ? -3.305 -28.041 1.255 1.00 12.58 273 ALA A CA 1
ATOM 2100 C C . ALA A 1 272 ? -4.681 -27.823 0.652 1.00 11.52 273 ALA A C 1
ATOM 2101 O O . ALA A 1 272 ? -4.897 -28.247 -0.479 1.00 11.64 273 ALA A O 1
ATOM 2103 N N . ILE A 1 273 ? -5.588 -27.171 1.365 1.00 10.95 274 ILE A N 1
ATOM 2104 C CA . ILE A 1 273 ? -6.829 -26.849 0.710 1.00 10.48 274 ILE A CA 1
ATOM 2105 C C . ILE A 1 273 ? -6.573 -26.040 -0.556 1.00 9.85 274 ILE A C 1
ATOM 2106 O O . ILE A 1 273 ? -7.159 -26.246 -1.618 1.00 10.35 274 ILE A O 1
ATOM 2111 N N . TYR A 1 274 ? -5.695 -25.031 -0.384 1.00 10.08 275 TYR A N 1
ATOM 2112 C CA . TYR A 1 274 ? -5.364 -24.162 -1.468 1.00 9.42 275 TYR A CA 1
ATOM 2113 C C . TYR A 1 274 ? -4.527 -24.776 -2.606 1.00 10.08 275 TYR A C 1
ATOM 2114 O O . TYR A 1 274 ? -4.854 -24.607 -3.780 1.00 10.12 275 TYR A O 1
ATOM 2123 N N . THR A 1 275 ? -3.521 -25.551 -2.238 1.00 11.19 276 THR A N 1
ATOM 2124 C CA . THR A 1 275 ? -2.717 -26.162 -3.296 1.00 11.45 276 THR A CA 1
ATOM 2125 C C . THR A 1 275 ? -3.494 -27.244 -4.081 1.00 11.15 276 THR A C 1
ATOM 2126 O O . THR A 1 275 ? -3.408 -27.344 -5.317 1.00 11.77 276 THR A O 1
ATOM 2130 N N . GLN A 1 276 ? -4.327 -28.026 -3.326 1.00 10.80 277 GLN A N 1
ATOM 2131 C CA . GLN A 1 276 ? -5.199 -28.956 -3.999 1.00 13.14 277 GLN A CA 1
ATOM 2132 C C . GLN A 1 276 ? -6.183 -28.301 -4.958 1.00 11.48 277 GLN A C 1
ATOM 2133 O O . GLN A 1 276 ? -6.431 -28.688 -6.096 1.00 12.00 277 GLN A O 1
ATOM 2139 N N . HIS A 1 277 ? -6.784 -27.155 -4.491 1.00 10.61 278 HIS A N 1
ATOM 2140 C CA . HIS A 1 277 ? -7.651 -26.462 -5.381 1.00 10.66 278 HIS A CA 1
ATOM 2141 C C . HIS A 1 277 ? -6.995 -25.878 -6.621 1.00 9.38 278 HIS A C 1
ATOM 2142 O O . HIS A 1 277 ? -7.607 -25.837 -7.634 1.00 10.41 278 HIS A O 1
ATOM 2149 N N . ALA A 1 278 ? -5.794 -25.362 -6.477 1.00 9.40 279 ALA A N 1
ATOM 2150 C CA . ALA A 1 278 ? -5.048 -24.840 -7.625 1.00 9.86 279 ALA A CA 1
ATOM 2151 C C . ALA A 1 278 ? -4.816 -25.956 -8.679 1.00 11.03 279 ALA A C 1
ATOM 2152 O O . ALA A 1 278 ? -5.003 -25.690 -9.847 1.00 11.75 279 ALA A O 1
ATOM 2154 N N . LYS A 1 279 ? -4.558 -27.200 -8.199 1.00 12.39 280 LYS A N 1
ATOM 2155 C CA . LYS A 1 279 ? -4.501 -28.350 -9.130 1.00 13.56 280 LYS A CA 1
ATOM 2156 C C . LYS A 1 279 ? -5.810 -28.608 -9.800 1.00 13.32 280 LYS A C 1
ATOM 2157 O O . LYS A 1 279 ? -5.877 -28.882 -10.977 1.00 14.92 280 LYS A O 1
ATOM 2163 N N . TYR A 1 280 ? -6.921 -28.497 -9.021 1.00 12.22 281 TYR A N 1
ATOM 2164 C CA . TYR A 1 280 ? -8.259 -28.644 -9.591 1.00 13.41 281 TYR A CA 1
ATOM 2165 C C . TYR A 1 280 ? -8.571 -27.597 -10.661 1.00 13.19 281 TYR A C 1
ATOM 2166 O O . TYR A 1 280 ? -9.059 -27.911 -11.715 1.00 15.04 281 TYR A O 1
ATOM 2175 N N . LEU A 1 281 ? -8.257 -26.312 -10.412 1.00 10.99 282 LEU A N 1
ATOM 2176 C CA . LEU A 1 281 ? -8.426 -25.316 -11.384 1.00 11.82 282 LEU A CA 1
ATOM 2177 C C . LEU A 1 281 ? -7.645 -25.646 -12.671 1.00 12.49 282 LEU A C 1
ATOM 2178 O O . LEU A 1 281 ? -8.192 -25.487 -13.735 1.00 12.43 282 LEU A O 1
ATOM 2183 N N . ALA A 1 282 ? -6.402 -26.090 -12.520 1.00 13.95 283 ALA A N 1
ATOM 2184 C CA . ALA A 1 282 ? -5.559 -26.450 -13.702 1.00 14.38 283 ALA A CA 1
ATOM 2185 C C . ALA A 1 282 ? -6.196 -27.598 -14.479 1.00 16.76 283 ALA A C 1
ATOM 2186 O O . ALA A 1 282 ? -6.262 -27.491 -15.714 1.00 17.07 283 ALA A O 1
ATOM 2188 N N . SER A 1 283 ? -6.795 -28.536 -13.772 1.00 16.52 284 SER A N 1
ATOM 2189 C CA . SER A 1 283 ? -7.561 -29.646 -14.398 1.00 18.50 284 SER A CA 1
ATOM 2190 C C . SER A 1 283 ? -8.785 -29.216 -15.168 1.00 19.63 284 SER A C 1
ATOM 2191 O O . SER A 1 283 ? -9.262 -29.947 -16.047 1.00 22.27 284 SER A O 1
ATOM 2194 N N . LYS A 1 284 ? -9.387 -28.065 -14.836 1.00 20.33 285 LYS A N 1
ATOM 2195 C CA . LYS A 1 284 ? -10.476 -27.443 -15.577 1.00 19.83 285 LYS A CA 1
ATOM 2196 C C . LYS A 1 284 ? -10.045 -26.554 -16.748 1.00 16.64 285 LYS A C 1
ATOM 2197 O O . LYS A 1 284 ? -10.871 -25.799 -17.303 1.00 18.92 285 LYS A O 1
ATOM 2203 N N . GLN A 1 285 ? -8.755 -26.555 -17.099 1.00 16.96 286 GLN A N 1
ATOM 2204 C CA . GLN A 1 285 ? -8.222 -25.740 -18.147 1.00 18.16 286 GLN A CA 1
ATOM 2205 C C . GLN A 1 285 ? -8.175 -24.266 -17.812 1.00 14.74 286 GLN A C 1
ATOM 2206 O O . GLN A 1 285 ? -8.185 -23.410 -18.646 1.00 17.20 286 GLN A O 1
ATOM 2212 N N . LEU A 1 286 ? -8.111 -24.005 -16.489 1.00 15.02 287 LEU A N 1
ATOM 2213 C CA . LEU A 1 286 ? -7.988 -22.614 -15.993 1.00 14.50 287 LEU A CA 1
ATOM 2214 C C . LEU A 1 286 ? -6.566 -22.382 -15.507 1.00 13.90 287 LEU A C 1
ATOM 2215 O O . LEU A 1 286 ? -6.194 -21.263 -15.068 1.00 12.72 287 LEU A O 1
#

B-factor: mean 15.36, std 10.25, range [5.15, 75.66]

Secondary structure (DSSP, 8-state):
--SSPEEEEEE-TTHHHHHSS-SSTTHHHHHHHTT--EEEEEE-SSS-HHHHHHHHHHHHHHHHHHH--S-EEEEEETTHHHHHHHHHHH-GGGEEEEEEES--TT--HHHHHHHHHHTT-S--HHHHHHHHHHHHHHHHHHHTS-S-SSGGGGGGGGGSHHHHHHHHHH--TT--SSTT----SEETTEEEEEEEE---S-GGG-GGGGG-HHHHHHHHHHTT-SSSSB-SSSBGGGG--SEEEEEEES--TTGGGTTTTT--STT--HHHHHHHHHHHHHHTT-

Solvent-accessible surface area: 12550 Å² total; per-residue (Å²): 97,13,142,27,7,0,0,1,0,5,5,61,60,30,16,79,161,112,26,57,54,67,24,6,68,32,0,17,90,18,0,120,152,56,50,8,97,4,55,60,2,46,3,38,6,115,79,36,3,37,58,0,0,110,63,0,45,119,62,0,83,83,14,23,132,140,37,143,24,166,56,0,0,0,0,0,1,10,8,0,0,0,0,0,4,16,0,2,21,66,72,27,121,17,0,3,0,0,0,0,2,0,0,0,0,59,5,0,44,0,1,42,23,26,95,110,16,115,147,179,57,105,28,66,158,142,30,37,30,102,0,47,106,5,15,12,51,27,32,22,37,32,18,51,150,189,71,74,80,71,95,34,8,45,16,16,132,9,3,5,58,114,77,0,80,88,2,16,114,102,27,76,54,8,29,20,198,90,136,40,17,89,12,96,46,97,35,110,52,1,28,2,0,1,7,0,0,36,22,55,50,154,74,83,39,2,111,23,4,100,132,6,77,0,3,50,6,6,44,54,3,29,95,49,17,120,46,179,69,0,0,0,25,0,2,49,39,10,3,23,0,0,77,46,64,86,6,66,25,24,2,0,6,22,0,0,2,16,2,18,42,33,51,11,0,76,122,68,85,2,30,32,11,1,19,111,7,0,107,63,0,31,88,71,151,16